Protein AF-A0A957UEL0-F1 (afdb_monomer_lite)

pLDDT: mean 88.7, std 10.11, range [47.03, 98.19]

Foldseek 3Di:
DVLVLVLLVLCQVLLCVQQVDHADPCSVVLSVQLVVLVVQLCVLCVPPHQAWDDDPPDTHRSNVVSVVSNLVSLVVSVVRLCVSPPPDPAQALLRLLQVLLSVLQVQLVVLVVQCVVCVVVVPPDLLSVLVSVLSNPQSNLVNNSLSSLLSSLQSLQPDRDRDAPSVLLSVLSNLLSVLVGDPVSDDPVSVVSNLVSLVSNLVSLVVSLVVSVVVVVSRPPVVVVSSVSSVVSSVVSVCSVDPPSD

Secondary structure (DSSP, 8-state):
-HHHHHHHHHHHHHHHHHHSSPPPTTHHHHHHHHHHHHHHHHHHHHHHTTSPEEETTEEE-HHHHHHHHHHHHHHHHHHHHHHHHTT-SS--HHHHHHHHHHHHHHHHHHHHHHHHHHHHHT---HHHHHHHHHHHHHIIIIIIHHHHHHHHHHTTSSS--S---HHHHHHHHGGGGGGGS-GGGS-HHHHHHHHHHHHHHHHHHHHHHHHHHHTGGGSGGGHHHHHHHHHHHHHHHHHTTSTT--

Sequence (246 aa):
GWVTLGLMALIWHRLPALTGRPLPRGVRWQMAATALMALLSFPAFWANGYGLTQIGPARLPLGAMVAAWNGLTWFVFIGFYARATRGLPVRPVPVQLWDWALFLLLLASGGALGLMALVFTRTENPFLQQFFLHQFLDLFAVGWFSLALLGVLWSMVEEPPRRLPTFSLALLVTPTFLLGMSPGSLSPLLFWVAALANVGAATLLAVHGVQLWRRRADLGPMLAPALAGLAGVVLVAGALLWPGVW

Radius of gyration: 19.17 Å; chains: 1; bounding box: 48×48×48 Å

Structure (mmCIF, N/CA/C/O backbone):
data_AF-A0A957UEL0-F1
#
_entry.id   AF-A0A957UEL0-F1
#
loop_
_atom_site.group_PDB
_atom_site.id
_atom_site.type_symbol
_atom_site.label_atom_id
_atom_site.label_alt_id
_atom_site.label_comp_id
_atom_site.label_asym_id
_atom_site.label_entity_id
_atom_site.label_seq_id
_atom_site.pdbx_PDB_ins_code
_atom_site.Cartn_x
_atom_site.Cartn_y
_atom_site.Cartn_z
_atom_site.occupancy
_atom_site.B_iso_or_equiv
_atom_site.auth_seq_id
_atom_site.auth_comp_id
_atom_site.auth_asym_id
_atom_site.auth_atom_id
_atom_site.pdbx_PDB_model_num
ATOM 1 N N . GLY A 1 1 ? 0.979 8.711 -6.315 1.00 61.75 1 GLY A N 1
ATOM 2 C CA . GLY A 1 1 ? 1.291 9.902 -5.494 1.00 61.75 1 GLY A CA 1
ATOM 3 C C . GLY A 1 1 ? 0.126 10.295 -4.603 1.00 61.75 1 GLY A C 1
ATOM 4 O O . GLY A 1 1 ? 0.187 10.073 -3.402 1.00 61.75 1 GLY A O 1
ATOM 5 N N . TRP A 1 2 ? -0.947 10.829 -5.186 1.00 69.19 2 TRP A N 1
ATOM 6 C CA . TRP A 1 2 ? -2.094 11.390 -4.455 1.00 69.19 2 TRP A CA 1
ATOM 7 C C . TRP A 1 2 ? -2.830 10.413 -3.533 1.00 69.19 2 TRP A C 1
ATOM 9 O O . TRP A 1 2 ? -3.124 10.744 -2.390 1.00 69.19 2 TRP A O 1
ATOM 19 N N . VAL A 1 3 ? -3.064 9.186 -3.999 1.00 78.38 3 VAL A N 1
ATOM 20 C CA . VAL A 1 3 ? -3.744 8.149 -3.209 1.00 78.38 3 VAL A CA 1
ATOM 21 C C . VAL A 1 3 ? -2.955 7.798 -1.938 1.00 78.38 3 VAL A C 1
ATOM 23 O O . VAL A 1 3 ? -3.520 7.715 -0.850 1.00 78.38 3 VAL A O 1
ATOM 26 N N . THR A 1 4 ? -1.630 7.673 -2.052 1.00 87.06 4 THR A N 1
ATOM 27 C CA . THR A 1 4 ? -0.727 7.413 -0.921 1.00 87.06 4 THR A CA 1
ATOM 28 C C . THR A 1 4 ? -0.751 8.549 0.095 1.00 87.06 4 THR A C 1
ATOM 30 O O . THR A 1 4 ? -0.853 8.288 1.290 1.00 87.06 4 THR A O 1
ATOM 33 N N . LEU A 1 5 ? -0.713 9.802 -0.372 1.00 87.44 5 LEU A N 1
ATOM 34 C CA . LEU A 1 5 ? -0.828 10.984 0.485 1.00 87.44 5 LEU A CA 1
ATOM 35 C C . LEU A 1 5 ? -2.149 10.977 1.269 1.00 87.44 5 LEU A C 1
ATOM 37 O O . LEU A 1 5 ? -2.143 11.211 2.476 1.00 87.44 5 LEU A O 1
ATOM 41 N N . GLY A 1 6 ? -3.264 10.672 0.597 1.00 89.19 6 GLY A N 1
ATOM 42 C CA . GLY A 1 6 ? -4.579 10.563 1.230 1.00 89.19 6 GLY A CA 1
ATOM 43 C C . GLY A 1 6 ? -4.609 9.500 2.329 1.00 89.19 6 GLY A C 1
ATOM 44 O O . GLY A 1 6 ? -5.037 9.783 3.446 1.00 89.19 6 GLY A O 1
ATOM 45 N N . LEU A 1 7 ? -4.079 8.304 2.058 1.00 92.44 7 LEU A N 1
ATOM 46 C CA . LEU A 1 7 ? -3.976 7.247 3.069 1.00 92.44 7 LEU A CA 1
ATOM 47 C C . LEU A 1 7 ? -3.084 7.644 4.248 1.00 92.44 7 LEU A C 1
ATOM 49 O O . LEU A 1 7 ? -3.477 7.443 5.393 1.00 92.44 7 LEU A O 1
ATOM 53 N N . MET A 1 8 ? -1.918 8.245 3.999 1.00 94.88 8 MET A N 1
ATOM 54 C CA . MET A 1 8 ? -1.037 8.730 5.068 1.00 94.88 8 MET A CA 1
ATOM 55 C C . MET A 1 8 ? -1.738 9.766 5.950 1.00 94.88 8 MET A C 1
ATOM 57 O O . MET A 1 8 ? -1.633 9.698 7.174 1.00 94.88 8 MET A O 1
ATOM 61 N N . ALA A 1 9 ? -2.492 10.690 5.347 1.00 93.88 9 ALA A N 1
ATOM 62 C CA . ALA A 1 9 ? -3.274 11.682 6.077 1.00 93.88 9 ALA A CA 1
ATOM 63 C C . ALA A 1 9 ? -4.347 11.027 6.959 1.00 93.88 9 ALA A C 1
ATOM 65 O O . ALA A 1 9 ? -4.477 11.381 8.130 1.00 93.88 9 ALA A O 1
ATOM 66 N N . LEU A 1 10 ? -5.081 10.046 6.424 1.00 94.62 10 LEU A N 1
ATOM 67 C CA . LEU A 1 10 ? -6.112 9.313 7.162 1.00 94.62 10 LEU A CA 1
ATOM 68 C C . LEU A 1 10 ? -5.518 8.508 8.323 1.00 94.62 10 LEU A C 1
ATOM 70 O O . LEU A 1 10 ? -6.055 8.553 9.431 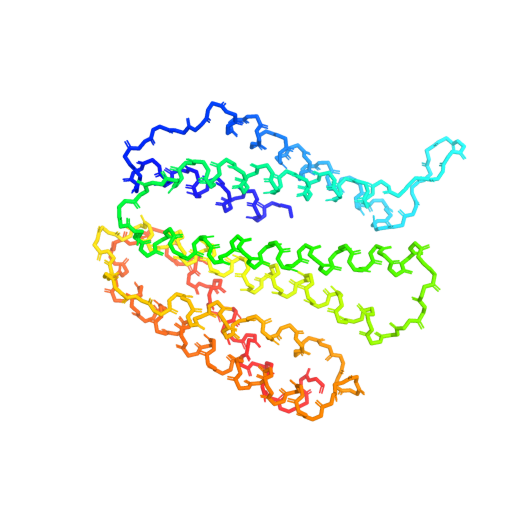1.00 94.62 10 LEU A O 1
ATOM 74 N N . ILE A 1 11 ? -4.387 7.832 8.103 1.00 96.62 11 ILE A N 1
ATOM 75 C CA . ILE A 1 11 ? -3.662 7.122 9.163 1.00 96.62 11 ILE A CA 1
ATOM 76 C C . ILE A 1 11 ? -3.242 8.114 10.249 1.00 96.62 11 ILE A C 1
ATOM 78 O O . ILE A 1 11 ? -3.547 7.895 11.420 1.00 96.62 11 ILE A O 1
ATOM 82 N N . TRP A 1 12 ? -2.615 9.239 9.888 1.00 96.75 12 TRP A N 1
ATOM 83 C CA . TRP A 1 12 ? -2.210 10.249 10.869 1.00 96.75 12 TRP A CA 1
ATOM 84 C C . TRP A 1 12 ? -3.380 10.868 11.624 1.00 96.75 12 TRP A C 1
ATOM 86 O O . TRP A 1 12 ? -3.256 11.143 12.812 1.00 96.75 12 TRP A O 1
ATOM 96 N N . HIS A 1 13 ? -4.523 11.058 10.976 1.00 94.50 13 HIS A N 1
ATOM 97 C CA . HIS A 1 13 ? -5.714 11.568 11.640 1.00 94.50 13 HIS A CA 1
ATOM 98 C C . HIS A 1 13 ? -6.239 10.599 12.713 1.00 94.50 13 HIS A C 1
ATOM 100 O O . HIS A 1 13 ? -6.669 11.028 13.781 1.00 94.50 13 HIS A O 1
ATOM 106 N N . ARG A 1 14 ? -6.172 9.289 12.453 1.00 94.44 14 ARG A N 1
ATOM 107 C CA . ARG A 1 14 ? -6.744 8.245 13.320 1.00 94.44 14 ARG A CA 1
ATOM 108 C C . ARG A 1 14 ? -5.783 7.744 14.396 1.00 94.44 14 ARG A C 1
ATOM 110 O O . ARG A 1 14 ? -6.219 7.283 15.450 1.00 94.44 14 ARG A O 1
ATOM 117 N N . LEU A 1 15 ? -4.476 7.839 14.161 1.00 95.19 15 LEU A N 1
ATOM 118 C CA . LEU A 1 15 ? -3.460 7.266 15.042 1.00 95.19 15 LEU A CA 1
ATOM 119 C C . LEU A 1 15 ? -3.483 7.807 16.488 1.00 95.19 15 LEU A C 1
ATOM 121 O O . LEU A 1 15 ? -3.305 6.997 17.401 1.00 95.19 15 LEU A O 1
ATOM 125 N N . PRO A 1 16 ? -3.722 9.108 16.757 1.00 94.81 16 PRO A N 1
ATOM 126 C CA . PRO A 1 16 ? -3.770 9.617 18.128 1.00 94.81 16 PRO A CA 1
ATOM 127 C C . PRO A 1 16 ? -4.865 8.972 18.976 1.00 94.81 16 PRO A C 1
ATOM 129 O O . PRO A 1 16 ? -4.607 8.607 20.119 1.00 94.81 16 PRO A O 1
ATOM 132 N N . ALA A 1 17 ? -6.051 8.756 18.398 1.00 93.25 17 ALA A N 1
ATOM 133 C CA . ALA A 1 17 ? -7.161 8.100 19.086 1.00 93.25 17 ALA A CA 1
ATOM 134 C C . ALA A 1 17 ? -6.837 6.637 19.435 1.00 93.25 17 ALA A C 1
ATOM 136 O O . ALA A 1 17 ? -7.168 6.168 20.517 1.00 93.25 17 ALA A O 1
ATOM 137 N N . LEU A 1 18 ? -6.130 5.931 18.547 1.00 93.12 18 LEU A N 1
ATOM 138 C CA . LEU A 1 18 ? -5.764 4.523 18.744 1.00 93.12 18 LEU A CA 1
ATOM 139 C C . LEU A 1 18 ? -4.570 4.319 19.685 1.00 93.12 18 LEU A C 1
ATOM 141 O O . LEU A 1 18 ? -4.424 3.251 20.274 1.00 93.12 18 LEU A O 1
ATOM 145 N N . THR A 1 19 ? -3.681 5.307 19.784 1.00 93.56 19 THR A N 1
ATOM 146 C CA . THR A 1 19 ? -2.438 5.202 20.566 1.00 93.56 19 THR A CA 1
ATOM 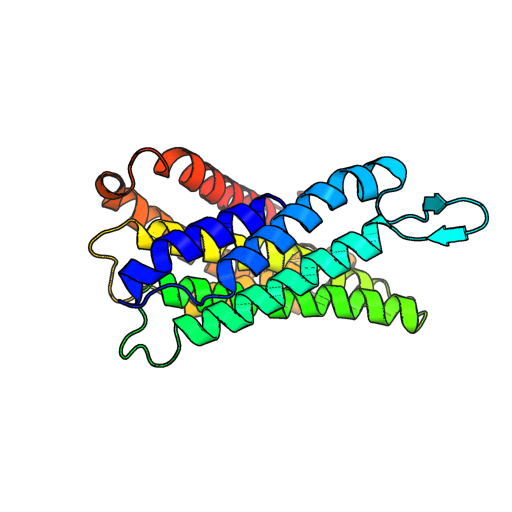147 C C . THR A 1 19 ? -2.479 5.972 21.881 1.00 93.56 19 THR A C 1
ATOM 149 O O . THR A 1 19 ? -1.605 5.765 22.722 1.00 93.56 19 THR A O 1
ATOM 152 N N . GLY A 1 20 ? -3.452 6.873 22.058 1.00 92.44 20 GLY A N 1
ATOM 153 C CA . GLY A 1 20 ? -3.525 7.801 23.188 1.00 92.44 20 GLY A CA 1
ATOM 154 C C . GLY A 1 20 ? -2.387 8.828 23.208 1.00 92.44 20 GLY A C 1
ATOM 155 O O . GLY A 1 20 ? -2.111 9.420 24.249 1.00 92.44 20 GLY A O 1
ATOM 156 N N . ARG A 1 21 ? -1.670 9.008 22.090 1.00 92.00 21 ARG A N 1
ATOM 157 C CA . ARG A 1 21 ? -0.463 9.842 22.005 1.00 92.00 21 ARG A CA 1
ATOM 158 C C . ARG A 1 21 ? -0.615 10.939 20.954 1.00 92.00 21 ARG A C 1
ATOM 160 O O . ARG A 1 21 ? -1.216 10.703 19.907 1.00 92.00 21 ARG A O 1
ATOM 167 N N . PRO A 1 22 ? -0.026 12.126 21.177 1.00 93.44 22 PRO A N 1
ATOM 168 C CA . PRO A 1 22 ? 0.010 13.165 20.159 1.00 93.44 22 PRO A CA 1
ATOM 169 C C . PRO A 1 22 ? 0.890 12.751 18.972 1.00 93.44 22 PRO A C 1
ATOM 171 O O . PRO A 1 22 ? 1.792 11.916 19.091 1.00 93.44 22 PRO A O 1
ATOM 174 N N . LEU A 1 23 ? 0.658 13.389 17.825 1.00 93.06 23 LEU A N 1
ATOM 175 C CA . LEU A 1 23 ? 1.463 13.169 16.627 1.00 93.06 23 LEU A CA 1
ATOM 176 C C . LEU A 1 23 ? 2.925 13.610 16.827 1.00 93.06 23 LEU A C 1
ATOM 178 O O . LEU A 1 23 ? 3.181 14.640 17.461 1.00 93.06 23 LEU A O 1
ATOM 182 N N . PRO A 1 24 ? 3.906 12.890 16.246 1.00 93.31 24 PRO A N 1
ATOM 183 C CA . PRO A 1 24 ? 5.288 13.356 16.207 1.00 93.31 24 PRO A CA 1
ATOM 184 C C . PRO A 1 24 ? 5.407 14.740 15.544 1.00 93.31 24 PRO A C 1
ATOM 186 O O . PRO A 1 24 ? 4.798 14.999 14.508 1.00 93.31 24 PRO A O 1
ATOM 189 N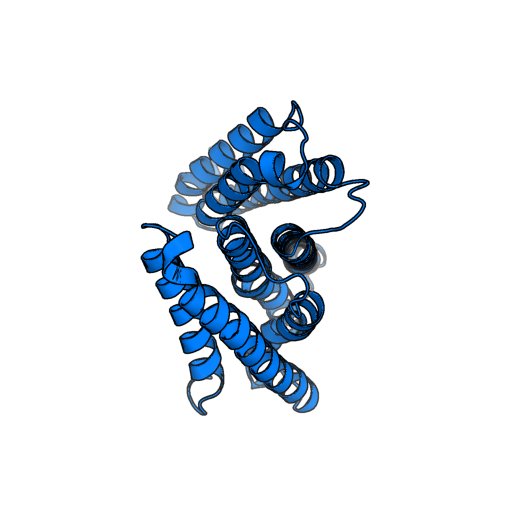 N . ARG A 1 25 ? 6.264 15.620 16.085 1.00 91.06 25 ARG A N 1
ATOM 190 C CA . ARG A 1 25 ? 6.439 17.010 15.597 1.00 91.06 25 ARG A CA 1
ATOM 191 C C . ARG A 1 25 ? 6.788 17.114 14.102 1.00 91.06 25 ARG A C 1
ATOM 193 O O . ARG A 1 25 ? 6.456 18.106 13.462 1.00 91.06 25 ARG A O 1
ATOM 200 N N . GLY A 1 26 ? 7.445 16.098 13.540 1.00 93.69 26 GLY A N 1
ATOM 201 C CA . GLY A 1 26 ? 7.857 16.062 12.133 1.00 93.69 26 GLY A CA 1
ATOM 202 C C . GLY A 1 26 ? 6.750 15.709 11.134 1.00 93.69 26 GLY A C 1
ATOM 203 O O . GLY A 1 26 ? 6.962 15.883 9.936 1.00 93.69 26 GLY A O 1
ATOM 204 N N . VAL A 1 27 ? 5.573 15.255 11.587 1.00 94.06 27 VAL A N 1
ATOM 205 C CA . VAL A 1 27 ? 4.486 14.796 10.698 1.00 94.06 27 VAL A CA 1
ATOM 206 C C . VAL A 1 27 ? 4.053 15.887 9.721 1.00 94.06 27 VAL A C 1
ATOM 208 O O . VAL A 1 27 ? 3.909 15.615 8.533 1.00 94.06 27 VAL A O 1
ATOM 211 N N . ARG A 1 28 ? 3.931 17.142 10.175 1.00 94.00 28 ARG A N 1
ATOM 212 C CA . ARG A 1 28 ? 3.553 18.264 9.299 1.00 94.00 28 ARG A CA 1
ATOM 213 C C . ARG A 1 28 ? 4.527 18.433 8.132 1.00 94.00 28 ARG A C 1
ATOM 215 O O . ARG A 1 28 ? 4.098 18.606 6.997 1.00 94.00 28 ARG A O 1
ATOM 222 N N . TRP A 1 29 ? 5.828 18.364 8.410 1.00 95.62 29 TRP A N 1
ATOM 223 C CA . TRP A 1 29 ? 6.867 18.519 7.392 1.00 95.62 29 TRP A CA 1
ATOM 224 C C . TRP A 1 29 ? 6.934 17.320 6.452 1.00 95.62 29 TRP A C 1
ATOM 226 O O . TRP A 1 29 ? 7.053 17.508 5.246 1.00 95.62 29 TRP A O 1
ATOM 236 N N . GLN A 1 30 ? 6.781 16.102 6.977 1.00 95.50 30 GLN A N 1
ATOM 237 C CA . GLN A 1 30 ? 6.690 14.900 6.149 1.00 95.50 30 GLN A CA 1
ATOM 238 C C . GLN A 1 30 ? 5.487 14.965 5.199 1.00 95.50 30 GLN A C 1
ATOM 240 O O . GLN A 1 30 ? 5.644 14.702 4.007 1.00 95.50 30 GLN A O 1
ATOM 245 N N . MET A 1 31 ? 4.309 15.365 5.684 1.00 93.94 31 MET A N 1
ATOM 246 C CA . MET A 1 31 ? 3.110 15.502 4.853 1.00 93.94 31 MET A CA 1
ATOM 247 C C . MET A 1 31 ? 3.251 16.616 3.813 1.00 93.94 31 MET A C 1
ATOM 249 O O . MET A 1 31 ? 2.895 16.404 2.657 1.00 93.94 31 MET A O 1
ATOM 253 N N . ALA A 1 32 ? 3.829 17.763 4.184 1.00 93.25 32 ALA A N 1
ATOM 254 C CA . ALA A 1 32 ? 4.109 18.850 3.245 1.00 93.25 32 ALA A CA 1
ATOM 255 C C . ALA A 1 32 ? 5.090 18.417 2.144 1.00 93.25 32 ALA A C 1
ATOM 257 O O . ALA A 1 32 ? 4.830 18.657 0.968 1.00 93.25 32 ALA A O 1
ATOM 258 N N . ALA A 1 33 ? 6.174 17.721 2.504 1.00 93.56 33 ALA A N 1
ATOM 259 C CA . ALA A 1 33 ? 7.131 17.185 1.540 1.00 93.56 33 ALA A CA 1
ATOM 260 C C . ALA A 1 33 ? 6.474 16.162 0.602 1.00 93.56 33 ALA A C 1
ATOM 262 O O . ALA A 1 33 ? 6.644 16.243 -0.611 1.00 93.56 33 ALA A O 1
ATOM 263 N N . THR A 1 34 ? 5.669 15.246 1.145 1.00 90.81 34 THR A N 1
ATOM 264 C CA . THR A 1 34 ? 4.937 14.241 0.354 1.00 90.81 34 THR A CA 1
ATOM 265 C C . THR A 1 34 ? 3.958 14.910 -0.614 1.00 90.81 34 THR A C 1
ATOM 267 O O . THR A 1 34 ? 3.902 14.549 -1.787 1.00 90.81 34 THR A O 1
ATOM 270 N N . ALA A 1 35 ? 3.212 15.919 -0.153 1.00 90.19 35 ALA A N 1
ATOM 271 C CA . ALA A 1 35 ? 2.275 16.671 -0.982 1.00 90.19 35 ALA A CA 1
ATOM 272 C C . ALA A 1 35 ? 2.991 17.450 -2.091 1.00 90.19 35 ALA A C 1
ATOM 274 O O . ALA A 1 35 ? 2.565 17.401 -3.243 1.00 90.19 35 ALA A O 1
ATOM 275 N N . LEU A 1 36 ? 4.108 18.107 -1.767 1.00 91.00 36 LEU A N 1
ATOM 276 C CA . LEU A 1 36 ? 4.928 18.819 -2.741 1.00 91.00 36 LEU A CA 1
ATOM 277 C C . LEU A 1 36 ? 5.481 17.862 -3.802 1.00 91.00 36 LEU A C 1
ATOM 279 O O . LEU A 1 36 ? 5.360 18.140 -4.988 1.00 91.00 36 LEU A O 1
ATOM 283 N N . MET A 1 37 ? 6.038 16.716 -3.402 1.00 89.50 37 MET A N 1
ATOM 284 C CA . MET A 1 37 ? 6.564 15.730 -4.352 1.00 89.50 37 MET A CA 1
ATOM 285 C C . MET A 1 37 ? 5.455 15.107 -5.208 1.00 89.50 37 MET A C 1
ATOM 287 O O . MET A 1 37 ? 5.644 14.904 -6.408 1.00 89.50 37 MET A O 1
ATOM 291 N N . ALA A 1 38 ? 4.276 14.844 -4.635 1.00 84.88 38 ALA A N 1
ATOM 292 C CA . ALA A 1 38 ? 3.114 14.380 -5.390 1.00 84.88 38 ALA A CA 1
ATOM 293 C C . ALA A 1 38 ? 2.639 15.425 -6.413 1.00 84.88 38 ALA A C 1
ATOM 295 O O . ALA A 1 38 ? 2.339 15.061 -7.549 1.00 84.88 38 ALA A O 1
ATOM 296 N N . LEU A 1 39 ? 2.635 16.708 -6.040 1.00 85.75 39 LEU A N 1
ATOM 297 C CA . LEU A 1 39 ? 2.296 17.811 -6.935 1.00 85.75 39 LEU A CA 1
ATOM 298 C C . LEU A 1 39 ? 3.321 17.954 -8.062 1.00 85.75 39 LEU A C 1
ATOM 300 O O . LEU A 1 39 ? 2.936 17.990 -9.225 1.00 85.75 39 LEU A O 1
ATOM 304 N N . LEU A 1 40 ? 4.615 17.965 -7.733 1.00 86.25 40 LEU A N 1
ATOM 305 C CA . LEU A 1 40 ? 5.709 18.061 -8.705 1.00 86.25 40 LEU A CA 1
ATOM 306 C C . LEU A 1 40 ? 5.793 16.844 -9.631 1.00 86.25 40 LEU A C 1
ATOM 308 O O . LEU A 1 40 ? 6.314 16.958 -10.739 1.00 86.25 40 LEU A O 1
ATOM 312 N N . SER A 1 41 ? 5.255 15.694 -9.214 1.00 82.69 41 SER A N 1
ATOM 313 C CA . SER A 1 41 ? 5.175 14.518 -10.083 1.00 82.69 41 SER A CA 1
ATOM 314 C C . SER A 1 41 ? 4.333 14.818 -11.326 1.00 82.69 41 SER A C 1
ATOM 316 O O . SER A 1 41 ? 4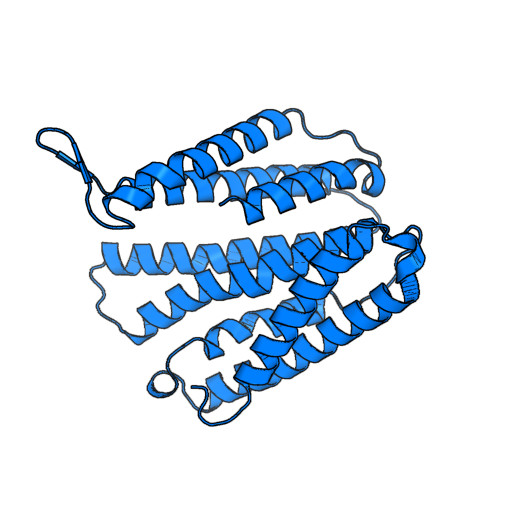.676 14.360 -12.406 1.00 82.69 41 SER A O 1
ATOM 318 N N . PHE A 1 42 ? 3.270 15.623 -11.219 1.00 81.38 42 PHE A N 1
ATOM 319 C CA . PHE A 1 42 ? 2.405 15.916 -12.364 1.00 81.38 42 PHE A CA 1
ATOM 320 C C . PHE A 1 42 ? 3.161 16.568 -13.539 1.00 81.38 42 PHE A C 1
ATOM 322 O O . PHE A 1 42 ? 3.220 15.945 -14.599 1.00 81.38 42 PHE A O 1
ATOM 329 N N . PRO A 1 43 ? 3.817 17.739 -13.390 1.00 83.50 43 PRO A N 1
ATOM 330 C CA . PRO A 1 43 ? 4.585 18.330 -14.484 1.00 83.50 43 PRO A CA 1
ATOM 331 C C . PRO A 1 43 ? 5.803 17.485 -14.887 1.00 83.50 43 PRO A C 1
ATOM 333 O O . PRO A 1 43 ? 6.150 17.453 -16.065 1.00 83.50 43 PRO A O 1
ATOM 336 N N . ALA A 1 44 ? 6.438 16.773 -13.946 1.00 82.31 44 ALA A N 1
ATOM 337 C CA . ALA A 1 44 ? 7.610 15.948 -14.244 1.00 82.31 44 ALA A CA 1
ATOM 338 C C . ALA A 1 44 ? 7.278 14.751 -15.152 1.00 82.31 44 ALA A C 1
ATOM 340 O O . ALA A 1 44 ? 8.057 14.434 -16.049 1.00 82.31 44 ALA A O 1
ATOM 341 N N . PHE A 1 45 ? 6.119 14.117 -14.944 1.00 80.06 45 PHE A N 1
ATOM 342 C CA . PHE A 1 45 ? 5.639 13.011 -15.773 1.00 80.06 45 PHE A CA 1
ATOM 343 C C . PHE A 1 45 ? 4.913 13.477 -17.037 1.00 80.06 45 PHE A C 1
ATOM 345 O O . PHE A 1 45 ? 4.957 12.769 -18.038 1.00 80.06 45 PHE A O 1
ATOM 352 N N . TRP A 1 46 ? 4.273 14.650 -17.024 1.00 82.06 46 TRP A N 1
ATOM 353 C CA . TRP A 1 46 ? 3.485 15.139 -18.160 1.00 82.06 46 TRP A CA 1
ATOM 354 C C . TRP A 1 46 ? 4.303 15.270 -19.448 1.00 82.06 46 TRP A C 1
ATOM 356 O O . TRP A 1 46 ? 3.835 14.893 -20.516 1.00 82.06 46 TRP A O 1
ATOM 366 N N . ALA A 1 47 ? 5.528 15.794 -19.351 1.00 74.25 47 ALA A N 1
ATOM 367 C CA . ALA A 1 47 ? 6.337 16.085 -20.530 1.00 74.25 47 ALA A CA 1
ATOM 368 C C . ALA A 1 47 ? 6.945 14.830 -21.176 1.00 74.25 47 ALA A C 1
ATOM 370 O O . ALA A 1 47 ? 6.910 14.699 -22.393 1.00 74.25 47 ALA A O 1
ATOM 371 N N . ASN A 1 48 ? 7.529 13.930 -20.374 1.00 77.69 48 ASN A N 1
ATOM 372 C CA . ASN A 1 48 ? 8.333 12.808 -20.883 1.00 77.69 48 ASN A CA 1
ATOM 373 C C . ASN A 1 48 ? 8.130 11.493 -20.114 1.00 77.69 48 ASN A C 1
ATOM 375 O O . ASN A 1 48 ? 8.860 10.530 -20.339 1.00 77.69 48 ASN A O 1
ATOM 379 N N . GLY A 1 49 ? 7.175 11.422 -19.184 1.00 82.38 49 GLY A N 1
ATOM 380 C CA . GLY A 1 49 ? 6.992 10.257 -18.324 1.00 82.38 49 GLY A CA 1
ATOM 381 C C . GLY A 1 49 ? 8.264 9.914 -17.536 1.00 82.38 49 GLY A C 1
ATOM 382 O O . GLY A 1 49 ? 8.810 10.749 -16.817 1.00 82.38 49 GLY A O 1
ATOM 383 N N . TYR A 1 50 ? 8.747 8.679 -17.699 1.00 75.00 50 TYR A N 1
ATOM 384 C CA . TYR A 1 50 ? 10.038 8.215 -17.165 1.00 75.00 50 TYR A CA 1
ATOM 385 C C . TYR A 1 50 ? 11.237 8.498 -18.091 1.00 75.00 50 TYR A C 1
ATOM 387 O O . TYR A 1 50 ? 12.369 8.157 -17.753 1.00 75.00 50 TYR A O 1
ATOM 395 N N . GLY A 1 51 ? 11.002 9.099 -19.257 1.00 79.50 51 GLY A N 1
ATOM 396 C CA . GLY A 1 51 ? 12.031 9.481 -20.215 1.00 79.50 51 GLY A CA 1
ATOM 397 C C . GLY A 1 51 ? 12.880 10.671 -19.763 1.00 79.50 51 GLY A C 1
ATOM 398 O O . GLY A 1 51 ? 12.696 11.255 -18.692 1.00 79.50 51 GLY A O 1
ATOM 399 N N . LEU A 1 52 ? 13.841 11.037 -20.610 1.00 84.50 52 LEU A N 1
ATOM 400 C CA . LEU A 1 52 ? 14.722 12.175 -20.370 1.00 84.50 52 LEU A CA 1
ATOM 401 C C . LEU A 1 52 ? 14.033 13.482 -20.772 1.00 84.50 52 LEU A C 1
ATOM 403 O O . LEU A 1 52 ? 13.593 13.634 -21.908 1.00 84.50 52 LEU A O 1
ATOM 407 N N . THR A 1 53 ? 14.020 14.451 -19.864 1.00 84.81 53 THR A N 1
ATOM 408 C CA . THR A 1 53 ? 13.593 15.824 -20.131 1.00 84.81 53 THR A CA 1
ATOM 409 C C . THR A 1 53 ? 14.808 16.689 -20.447 1.00 84.81 53 THR A C 1
ATOM 411 O O . THR A 1 53 ? 15.781 16.716 -19.690 1.00 84.81 53 THR A O 1
ATOM 414 N N . GLN A 1 54 ? 14.753 17.406 -21.571 1.00 87.50 54 GLN A N 1
ATOM 415 C CA . GLN A 1 54 ? 15.778 18.375 -21.953 1.00 87.50 54 GLN A CA 1
ATOM 416 C C . GLN A 1 54 ? 15.633 19.647 -21.101 1.00 87.50 54 GLN A C 1
ATOM 418 O O . GLN A 1 54 ? 14.570 20.265 -21.085 1.00 87.50 54 GLN A O 1
ATOM 423 N N . ILE A 1 55 ? 16.703 20.053 -20.415 1.00 86.00 55 ILE A N 1
ATOM 424 C CA . ILE A 1 55 ? 16.791 21.312 -19.663 1.00 86.00 55 ILE A CA 1
ATOM 425 C C . ILE A 1 55 ? 18.079 22.018 -20.085 1.00 86.00 55 ILE A C 1
ATOM 427 O O . ILE A 1 55 ? 19.176 21.639 -19.669 1.00 86.00 55 ILE A O 1
ATOM 431 N N . GLY A 1 56 ? 17.958 23.028 -20.951 1.00 88.56 56 GLY A N 1
ATOM 432 C CA . GLY A 1 56 ? 19.122 23.671 -21.567 1.00 88.56 56 GLY A CA 1
ATOM 433 C C . GLY A 1 56 ? 19.973 22.639 -22.327 1.00 88.56 56 GLY A C 1
ATOM 434 O O . GLY A 1 56 ? 19.416 21.926 -23.161 1.00 88.56 56 GLY A O 1
ATOM 435 N N . PRO A 1 57 ? 21.286 22.507 -22.051 1.00 91.00 57 PRO A N 1
ATOM 436 C CA . PRO A 1 57 ? 22.134 21.490 -22.680 1.00 91.00 57 PRO A CA 1
ATOM 437 C C . PRO A 1 57 ? 22.002 20.087 -22.054 1.00 91.00 57 PRO A C 1
ATOM 439 O O . PRO A 1 57 ? 22.468 19.114 -22.644 1.00 91.00 57 PRO A O 1
ATOM 442 N N . ALA A 1 58 ? 21.385 19.952 -20.875 1.00 88.31 58 ALA A N 1
ATOM 443 C CA . ALA A 1 58 ? 21.337 18.697 -20.126 1.00 88.31 58 ALA A CA 1
ATOM 444 C C . ALA A 1 58 ? 20.080 17.868 -20.434 1.00 88.31 58 ALA A C 1
ATOM 446 O O . ALA A 1 58 ? 19.009 18.405 -20.721 1.00 88.31 58 ALA A O 1
ATOM 447 N N . ARG A 1 59 ? 20.201 16.541 -20.305 1.00 87.00 59 ARG A N 1
ATOM 448 C CA . ARG A 1 59 ? 19.088 15.582 -20.376 1.00 87.00 59 ARG A CA 1
ATOM 449 C C . ARG A 1 59 ? 18.941 14.883 -19.035 1.00 87.00 59 ARG A C 1
ATOM 451 O O . ARG A 1 59 ? 19.817 14.113 -18.653 1.00 87.00 59 ARG A O 1
ATOM 458 N N . LEU A 1 60 ? 17.853 15.163 -18.323 1.00 84.44 60 LEU A N 1
ATOM 459 C CA . LEU A 1 60 ? 17.631 14.676 -16.961 1.00 84.44 60 LEU A CA 1
ATOM 460 C C . LEU A 1 60 ? 16.324 13.875 -16.866 1.00 84.44 60 LEU A C 1
ATOM 462 O O . LEU A 1 60 ? 15.301 14.333 -17.376 1.00 84.44 60 LEU A O 1
ATOM 466 N N . PRO A 1 61 ? 16.305 12.717 -16.182 1.00 86.06 61 PRO A N 1
ATOM 467 C CA . PRO A 1 61 ? 15.097 11.914 -15.999 1.00 86.06 61 PRO A CA 1
ATOM 468 C C . PRO A 1 61 ? 14.228 12.491 -14.868 1.00 86.06 61 PRO A C 1
ATOM 470 O O . PRO A 1 61 ? 14.086 11.889 -13.803 1.00 86.06 61 PRO A O 1
ATOM 473 N N . LEU A 1 62 ? 13.666 13.688 -15.071 1.00 85.38 62 LEU A N 1
ATOM 474 C CA . LEU A 1 62 ? 12.949 14.430 -14.025 1.00 85.38 62 LEU A CA 1
ATOM 475 C C . LEU A 1 62 ? 11.813 13.623 -13.383 1.00 85.38 62 LEU A C 1
ATOM 477 O O . LEU A 1 62 ? 11.680 13.643 -12.160 1.00 85.38 62 LEU A O 1
ATOM 481 N N . GLY A 1 63 ? 11.029 12.886 -14.178 1.00 83.19 63 GLY A N 1
ATOM 482 C CA . GLY A 1 63 ? 9.962 12.023 -13.663 1.00 83.19 63 GLY A CA 1
ATOM 483 C C . GLY A 1 63 ? 10.493 10.961 -12.699 1.00 83.19 63 GLY A C 1
ATOM 484 O O . GLY A 1 63 ? 9.977 10.815 -11.590 1.00 83.19 63 GLY A O 1
ATOM 485 N N . ALA A 1 64 ? 11.589 10.288 -13.063 1.00 84.00 64 ALA A N 1
ATOM 486 C CA . ALA A 1 64 ? 12.236 9.300 -12.201 1.00 84.00 64 ALA A CA 1
ATOM 487 C C . ALA A 1 64 ? 12.823 9.935 -10.929 1.00 84.00 64 ALA A C 1
ATOM 489 O O . ALA A 1 64 ? 12.663 9.384 -9.841 1.00 84.00 64 ALA A O 1
ATOM 490 N N . MET A 1 65 ? 13.449 11.112 -11.039 1.00 87.19 65 MET A N 1
ATOM 491 C CA . MET A 1 65 ? 14.000 11.836 -9.888 1.00 87.19 65 MET A CA 1
ATOM 492 C C . MET A 1 65 ? 12.904 12.218 -8.889 1.00 87.19 65 MET A C 1
ATOM 494 O O . MET A 1 65 ? 13.030 11.942 -7.698 1.00 87.19 65 MET A O 1
ATOM 498 N N . VAL A 1 66 ? 11.811 12.824 -9.361 1.00 87.19 66 VAL A N 1
ATOM 499 C CA . VAL A 1 66 ? 10.691 13.221 -8.495 1.00 87.19 66 VAL A CA 1
ATOM 500 C C . VAL A 1 66 ? 9.993 11.995 -7.908 1.00 87.19 66 VAL A C 1
ATOM 502 O O . VAL A 1 66 ? 9.653 12.003 -6.726 1.00 87.19 66 VAL A O 1
ATOM 505 N N . ALA A 1 67 ? 9.829 10.915 -8.677 1.00 84.38 67 ALA A N 1
ATOM 506 C CA . ALA A 1 67 ? 9.287 9.658 -8.165 1.00 84.38 67 ALA A CA 1
ATOM 507 C C . ALA A 1 67 ? 10.164 9.054 -7.057 1.00 84.38 67 ALA A C 1
ATOM 509 O O . ALA A 1 67 ? 9.629 8.620 -6.037 1.00 84.38 67 ALA A O 1
ATOM 510 N N . ALA A 1 68 ? 11.491 9.079 -7.214 1.00 87.50 68 ALA A N 1
ATOM 511 C CA . ALA A 1 68 ? 12.427 8.613 -6.195 1.00 87.50 68 ALA A CA 1
ATOM 512 C C . ALA A 1 68 ? 12.338 9.460 -4.917 1.00 87.50 68 ALA A C 1
ATOM 514 O O . ALA A 1 68 ? 12.191 8.914 -3.823 1.00 87.50 68 ALA A O 1
ATOM 515 N N . TRP A 1 69 ? 12.335 10.792 -5.042 1.00 90.19 69 TRP A N 1
ATOM 516 C CA . TRP A 1 69 ? 12.153 11.693 -3.899 1.00 90.19 69 TRP A CA 1
ATOM 517 C C . TRP A 1 69 ? 10.807 11.498 -3.207 1.00 90.19 69 TRP A C 1
ATOM 519 O O . TRP A 1 69 ? 10.743 11.471 -1.979 1.00 90.19 69 TRP A O 1
ATOM 529 N N . ASN A 1 70 ? 9.737 11.302 -3.976 1.00 89.38 70 ASN A N 1
ATOM 530 C CA . ASN A 1 70 ? 8.432 10.967 -3.427 1.00 89.38 70 ASN A CA 1
ATOM 531 C C . ASN A 1 70 ? 8.485 9.641 -2.651 1.00 89.38 70 ASN A C 1
ATOM 533 O O . ASN A 1 70 ? 8.012 9.581 -1.520 1.00 89.38 70 ASN A O 1
ATOM 537 N N . GLY A 1 71 ? 9.125 8.608 -3.204 1.00 90.19 71 GLY A N 1
ATOM 538 C CA . GLY A 1 71 ? 9.342 7.330 -2.525 1.00 90.19 71 GLY A CA 1
ATOM 539 C C . GLY A 1 71 ? 10.097 7.478 -1.200 1.00 90.19 71 GLY A C 1
ATOM 540 O O . GLY A 1 71 ? 9.703 6.886 -0.198 1.00 90.19 71 GLY A O 1
ATOM 541 N N . LEU A 1 72 ? 11.117 8.343 -1.138 1.00 93.44 72 LEU A N 1
ATOM 542 C CA . LEU A 1 72 ? 11.854 8.627 0.102 1.00 93.44 72 LEU A CA 1
ATOM 543 C C . LEU A 1 72 ? 10.951 9.160 1.222 1.00 93.44 72 LEU A C 1
ATOM 545 O O . LEU A 1 72 ? 11.126 8.789 2.386 1.00 93.44 72 LEU A O 1
ATOM 549 N N . THR A 1 73 ? 9.936 9.963 0.891 1.00 94.38 73 THR A N 1
ATOM 550 C CA . THR A 1 73 ? 8.973 10.449 1.894 1.00 94.38 73 THR A CA 1
ATOM 551 C C . THR A 1 73 ? 8.173 9.318 2.548 1.00 94.38 73 THR A C 1
ATOM 553 O O . THR A 1 73 ? 7.766 9.448 3.705 1.00 94.38 73 THR A O 1
ATOM 556 N N . TRP A 1 74 ? 8.005 8.179 1.866 1.00 94.44 74 TRP A N 1
ATOM 557 C CA . TRP A 1 74 ? 7.311 7.011 2.408 1.00 94.44 74 TRP A CA 1
ATOM 558 C C . TRP A 1 74 ? 8.123 6.335 3.512 1.00 94.44 74 TRP A C 1
ATOM 560 O O . TRP A 1 74 ? 7.564 5.941 4.533 1.00 94.44 74 TRP A O 1
ATOM 570 N N . PHE A 1 75 ? 9.447 6.276 3.376 1.00 96.25 75 PHE A N 1
ATOM 571 C CA . PHE A 1 75 ? 10.321 5.755 4.431 1.00 96.25 75 PHE A CA 1
ATOM 572 C C . PHE A 1 75 ? 10.342 6.669 5.659 1.00 96.25 75 PHE A C 1
ATOM 574 O O . PHE A 1 75 ? 10.333 6.184 6.791 1.00 96.25 75 PHE A O 1
ATOM 581 N N . VAL A 1 76 ? 10.290 7.990 5.456 1.00 96.94 76 VAL A N 1
ATOM 582 C CA . VAL A 1 76 ? 10.134 8.952 6.562 1.00 96.94 76 VAL A CA 1
ATOM 583 C C . VAL A 1 76 ? 8.801 8.730 7.283 1.00 96.94 76 VAL A C 1
ATOM 585 O O . VAL A 1 76 ? 8.770 8.685 8.516 1.00 96.94 76 VAL A O 1
ATOM 588 N N . PHE A 1 77 ? 7.711 8.534 6.532 1.00 97.38 77 PHE A N 1
ATOM 589 C CA . PHE A 1 77 ? 6.407 8.174 7.092 1.00 97.38 77 PHE A CA 1
ATOM 590 C C . PHE A 1 77 ? 6.484 6.889 7.928 1.00 97.38 77 PHE A C 1
ATOM 592 O O . PHE A 1 77 ? 6.065 6.902 9.085 1.00 97.38 77 PHE A O 1
ATOM 599 N N . ILE A 1 78 ? 7.085 5.817 7.396 1.00 97.81 78 ILE A N 1
ATOM 600 C CA . ILE A 1 78 ? 7.281 4.541 8.107 1.00 97.81 78 ILE A CA 1
ATOM 601 C C . ILE A 1 78 ? 8.055 4.757 9.414 1.00 97.81 78 ILE A C 1
ATOM 603 O O . ILE A 1 78 ? 7.644 4.261 10.464 1.00 97.81 78 ILE A O 1
ATOM 607 N N . GLY A 1 79 ? 9.142 5.532 9.383 1.00 97.50 79 GLY A N 1
ATOM 608 C CA . GLY A 1 79 ? 9.950 5.828 10.567 1.00 97.50 79 GLY A CA 1
ATOM 609 C C . GLY A 1 79 ? 9.160 6.548 11.664 1.00 97.50 79 GLY A C 1
ATOM 610 O O . GLY A 1 79 ? 9.220 6.165 12.839 1.00 97.50 79 GLY A O 1
ATOM 611 N N . PHE A 1 80 ? 8.371 7.563 11.300 1.00 97.75 80 PHE A N 1
ATOM 612 C CA . PHE A 1 80 ? 7.495 8.246 12.254 1.00 97.75 80 PHE A CA 1
ATOM 613 C C . PHE A 1 80 ? 6.360 7.356 12.748 1.00 97.75 80 PHE A C 1
ATOM 615 O O . PHE A 1 80 ? 6.069 7.378 13.946 1.00 97.75 80 PHE A O 1
ATOM 622 N N . TYR A 1 81 ? 5.746 6.562 11.873 1.00 97.88 81 TYR A N 1
ATOM 623 C CA . TYR A 1 81 ? 4.687 5.629 12.244 1.00 97.88 81 TYR A CA 1
ATOM 624 C C . TYR A 1 81 ? 5.197 4.603 13.263 1.00 97.88 81 TYR A C 1
ATOM 626 O O . TYR A 1 81 ? 4.590 4.412 14.320 1.00 97.88 81 TYR A O 1
ATOM 634 N N . ALA A 1 82 ? 6.362 4.003 13.004 1.00 96.81 82 ALA A N 1
ATOM 635 C CA . ALA A 1 82 ? 6.990 3.043 13.905 1.00 96.81 82 ALA A CA 1
ATOM 636 C C . ALA A 1 82 ? 7.298 3.672 15.270 1.00 96.81 82 ALA A C 1
ATOM 638 O O . ALA A 1 82 ? 7.117 3.036 16.305 1.00 96.81 82 ALA A O 1
ATOM 639 N N . ARG A 1 83 ? 7.726 4.942 15.300 1.00 95.50 83 ARG A N 1
ATOM 640 C CA . ARG A 1 83 ? 7.939 5.679 16.554 1.00 95.50 83 ARG A CA 1
ATOM 641 C C . ARG A 1 83 ? 6.628 5.930 17.302 1.00 95.50 83 ARG A C 1
ATOM 643 O O . ARG A 1 83 ? 6.603 5.768 18.519 1.00 95.50 83 ARG A O 1
ATOM 650 N N . ALA A 1 84 ? 5.568 6.316 16.598 1.00 95.56 84 ALA A N 1
ATOM 651 C CA . ALA A 1 84 ? 4.269 6.616 17.194 1.00 95.56 84 ALA A CA 1
ATOM 652 C C . ALA A 1 84 ? 3.588 5.364 17.780 1.00 95.56 84 ALA A C 1
ATOM 654 O O . ALA A 1 84 ? 2.975 5.440 18.843 1.00 95.56 84 ALA A O 1
ATOM 655 N N . THR A 1 85 ? 3.763 4.203 17.143 1.00 96.06 85 THR A N 1
ATOM 656 C CA . THR A 1 85 ? 3.167 2.921 17.569 1.00 96.06 85 THR A CA 1
ATOM 657 C C . THR A 1 85 ? 4.072 2.067 18.461 1.00 96.06 85 THR A C 1
ATOM 659 O O . THR A 1 85 ? 3.671 0.990 18.909 1.00 96.06 85 THR A O 1
ATOM 662 N N . ARG A 1 86 ? 5.303 2.508 18.751 1.00 93.88 86 ARG A N 1
ATOM 663 C CA . ARG A 1 86 ? 6.240 1.753 19.594 1.00 93.88 86 ARG A CA 1
ATOM 664 C C . ARG A 1 86 ? 5.720 1.635 21.029 1.00 93.88 86 ARG A C 1
ATOM 666 O O . ARG A 1 86 ? 5.341 2.629 21.645 1.00 93.88 86 ARG A O 1
ATOM 673 N N . GLY A 1 87 ? 5.775 0.427 21.588 1.00 90.88 87 GLY A N 1
ATOM 674 C CA . GLY A 1 87 ? 5.412 0.176 22.986 1.00 90.88 87 GLY A CA 1
ATOM 675 C C . GLY A 1 87 ? 3.908 0.207 23.263 1.00 90.88 87 GLY A C 1
ATOM 676 O O . GLY A 1 87 ? 3.514 0.480 24.392 1.00 90.88 87 GLY A O 1
ATOM 677 N N . LEU A 1 88 ? 3.067 -0.028 22.250 1.00 92.62 88 LEU A N 1
ATOM 678 C CA . LEU A 1 88 ? 1.659 -0.344 22.482 1.00 92.62 88 LEU A CA 1
ATOM 679 C C . LEU A 1 88 ? 1.556 -1.723 23.160 1.00 92.62 88 LEU A C 1
ATOM 681 O O . LEU A 1 88 ? 2.125 -2.677 22.626 1.00 92.62 88 LEU A O 1
ATOM 685 N N . PRO A 1 89 ? 0.841 -1.852 24.294 1.00 88.12 89 PRO A N 1
ATOM 686 C CA . PRO A 1 89 ? 0.707 -3.128 25.001 1.00 88.12 89 PRO A CA 1
ATOM 687 C C . PRO A 1 89 ? -0.124 -4.140 24.203 1.00 88.12 89 PRO A C 1
ATOM 689 O O . PRO A 1 89 ? 0.177 -5.328 24.187 1.00 88.12 89 PRO A O 1
ATOM 692 N N . VAL A 1 90 ? -1.150 -3.655 23.500 1.00 90.06 90 VAL A N 1
ATOM 693 C CA . VAL A 1 90 ? -1.985 -4.429 22.580 1.00 90.06 90 VAL A CA 1
ATOM 694 C C . VAL A 1 90 ? -2.106 -3.634 21.288 1.00 90.06 90 VAL A C 1
ATOM 696 O O . VAL A 1 90 ? -2.427 -2.447 21.316 1.00 90.06 90 VAL A O 1
ATOM 699 N N . ARG A 1 91 ? -1.847 -4.280 20.148 1.00 92.69 91 ARG A N 1
ATOM 700 C CA . ARG A 1 91 ? -2.028 -3.663 18.830 1.00 92.69 91 ARG A CA 1
ATOM 701 C C . ARG A 1 91 ? -3.465 -3.892 18.357 1.00 92.69 91 ARG A C 1
ATOM 703 O O . ARG A 1 91 ? -3.814 -5.046 18.100 1.00 92.69 91 ARG A O 1
ATOM 710 N N . PRO A 1 92 ? -4.306 -2.851 18.236 1.00 94.19 92 PRO A N 1
ATOM 711 C CA . PRO A 1 92 ? -5.656 -3.014 17.706 1.00 94.19 92 PRO A CA 1
ATOM 712 C C . PRO A 1 92 ? -5.605 -3.384 16.214 1.00 94.19 92 PRO A C 1
ATOM 714 O O . PRO A 1 92 ? -4.603 -3.132 15.541 1.00 94.19 92 PRO A O 1
ATOM 717 N N . VAL A 1 93 ? -6.684 -3.970 15.682 1.00 95.50 93 VAL A N 1
ATOM 718 C CA . VAL A 1 93 ? -6.754 -4.435 14.280 1.00 95.50 93 VAL A CA 1
ATOM 719 C C . VAL A 1 93 ? -6.309 -3.381 13.253 1.00 95.50 93 VAL A C 1
ATOM 721 O O . VAL A 1 93 ? -5.515 -3.745 12.386 1.00 95.50 93 VAL A O 1
ATOM 724 N N . PRO A 1 94 ? -6.723 -2.097 13.340 1.00 96.12 94 PRO A N 1
ATOM 725 C CA . PRO A 1 94 ? -6.246 -1.056 12.427 1.00 96.12 94 PRO A CA 1
ATOM 726 C C . PRO A 1 94 ? -4.724 -0.952 12.369 1.00 96.12 94 PRO A C 1
ATOM 728 O O . PRO A 1 94 ? -4.142 -0.934 11.290 1.00 96.12 94 PRO A O 1
ATOM 731 N N . VAL A 1 95 ? -4.078 -0.957 13.538 1.00 96.56 95 VAL A N 1
ATOM 732 C CA . VAL A 1 95 ? -2.621 -0.853 13.665 1.00 96.56 95 VAL A CA 1
ATOM 733 C C . VAL A 1 95 ? -1.949 -2.101 13.102 1.00 96.56 95 VAL A C 1
ATOM 735 O O . VAL A 1 95 ? -0.983 -1.970 12.366 1.00 96.56 95 VAL A O 1
ATOM 738 N N . GLN A 1 96 ? -2.481 -3.300 13.361 1.00 96.94 96 GLN A N 1
ATOM 739 C CA . GLN A 1 96 ? -1.934 -4.530 12.770 1.00 96.94 96 GLN A CA 1
ATOM 740 C C . GLN A 1 96 ? -2.011 -4.517 11.236 1.00 96.94 96 GLN A C 1
ATOM 742 O O . GLN A 1 96 ? -1.062 -4.914 10.566 1.00 96.94 96 GLN A O 1
ATOM 747 N N . LEU A 1 97 ? -3.133 -4.060 10.670 1.00 97.69 97 LEU A N 1
ATOM 748 C CA . LEU A 1 97 ? -3.297 -3.930 9.221 1.00 97.69 97 LEU A CA 1
ATOM 749 C C . LEU A 1 97 ? -2.322 -2.906 8.638 1.00 97.69 97 LEU A C 1
ATOM 751 O O . LEU A 1 97 ? -1.715 -3.173 7.607 1.00 97.69 97 LEU A O 1
ATOM 755 N N . TRP A 1 98 ? -2.121 -1.770 9.308 1.00 98.19 98 TRP A N 1
ATOM 756 C CA . TRP A 1 98 ? -1.138 -0.767 8.897 1.00 98.19 98 TRP A CA 1
ATOM 757 C C . TRP A 1 98 ? 0.304 -1.257 9.025 1.00 98.19 98 TRP A C 1
ATOM 759 O O . TRP A 1 98 ? 1.107 -0.969 8.143 1.00 98.19 98 TRP A O 1
ATOM 769 N N . ASP A 1 99 ? 0.636 -2.030 10.060 1.00 97.88 99 ASP A N 1
ATOM 770 C CA . ASP A 1 99 ? 1.963 -2.635 10.214 1.00 97.88 99 ASP A CA 1
ATOM 771 C C . ASP A 1 99 ? 2.287 -3.528 9.009 1.00 97.88 99 ASP A C 1
ATOM 773 O O . ASP A 1 99 ? 3.340 -3.385 8.385 1.00 97.88 99 ASP A O 1
ATOM 777 N N . TRP A 1 100 ? 1.349 -4.404 8.637 1.00 98.19 100 TRP A N 1
ATOM 778 C CA . TRP A 1 100 ? 1.507 -5.279 7.479 1.00 98.19 100 TRP A CA 1
ATOM 779 C C . TRP A 1 100 ? 1.445 -4.530 6.152 1.00 98.19 100 TRP A C 1
ATOM 781 O O . TRP A 1 100 ? 2.209 -4.851 5.246 1.00 98.19 100 TRP A O 1
ATOM 791 N N . ALA A 1 101 ? 0.612 -3.496 6.037 1.00 98.19 101 ALA A N 1
ATOM 792 C CA . ALA A 1 101 ? 0.610 -2.625 4.871 1.00 98.19 101 ALA A CA 1
ATOM 793 C C . ALA A 1 101 ? 2.001 -2.008 4.666 1.00 98.19 101 ALA A C 1
ATOM 795 O O . ALA A 1 101 ? 2.546 -2.063 3.565 1.00 98.19 101 ALA A O 1
ATOM 796 N N . LEU A 1 102 ? 2.597 -1.438 5.719 1.00 98.19 102 LEU A N 1
ATOM 797 C CA . LEU A 1 102 ? 3.916 -0.805 5.652 1.00 98.19 102 LEU A CA 1
ATOM 798 C C . LEU A 1 102 ? 5.022 -1.820 5.374 1.00 98.19 102 LEU A C 1
ATOM 800 O O . LEU A 1 102 ? 5.953 -1.511 4.634 1.00 98.19 102 LEU A O 1
ATOM 804 N N . PHE A 1 103 ? 4.912 -3.035 5.911 1.00 98.12 103 PHE A N 1
ATOM 805 C CA . PHE A 1 103 ? 5.804 -4.130 5.542 1.00 98.12 103 PHE A CA 1
ATOM 806 C C . PHE A 1 103 ? 5.719 -4.448 4.041 1.00 98.12 103 PHE A C 1
ATOM 808 O O . PHE A 1 103 ? 6.748 -4.518 3.373 1.00 98.12 103 PHE A O 1
ATOM 815 N N . LEU A 1 104 ? 4.510 -4.562 3.483 1.00 98.00 104 LEU A N 1
ATOM 816 C CA . LEU A 1 104 ? 4.316 -4.785 2.048 1.00 98.00 104 LEU A CA 1
ATOM 817 C C . LEU A 1 104 ? 4.792 -3.595 1.207 1.00 98.00 104 LEU A C 1
ATOM 819 O O . LEU A 1 104 ? 5.329 -3.807 0.128 1.00 98.00 104 LEU A O 1
ATOM 823 N N . LEU A 1 105 ? 4.684 -2.361 1.707 1.00 97.19 105 LEU A N 1
ATOM 824 C CA . LEU A 1 105 ? 5.255 -1.176 1.061 1.00 97.19 105 LEU A CA 1
ATOM 825 C C . LEU A 1 105 ? 6.791 -1.236 1.003 1.00 97.19 105 LEU A C 1
ATOM 827 O O . LEU A 1 105 ? 7.390 -0.889 -0.018 1.00 97.19 105 LEU A O 1
ATOM 831 N N . LEU A 1 106 ? 7.439 -1.691 2.079 1.00 97.56 106 LEU A N 1
ATOM 832 C CA . LEU A 1 106 ? 8.887 -1.922 2.104 1.00 97.56 106 LEU A CA 1
ATOM 833 C C . LEU A 1 106 ? 9.283 -3.032 1.125 1.00 97.56 106 LEU A C 1
ATOM 835 O O . LEU A 1 106 ? 10.235 -2.865 0.364 1.00 97.56 106 LEU A O 1
ATOM 839 N N . LEU A 1 107 ? 8.524 -4.130 1.094 1.00 97.62 107 LEU A N 1
ATOM 840 C CA . LEU A 1 107 ? 8.759 -5.230 0.162 1.00 97.62 107 LEU A CA 1
ATOM 841 C C . LEU A 1 107 ? 8.549 -4.800 -1.299 1.00 97.62 107 LEU A C 1
ATOM 843 O O . LEU A 1 107 ? 9.361 -5.150 -2.154 1.00 97.62 107 LEU A O 1
ATOM 847 N N . ALA A 1 108 ? 7.527 -3.984 -1.572 1.00 96.62 108 ALA A N 1
ATOM 848 C CA . ALA A 1 108 ? 7.281 -3.364 -2.872 1.00 96.62 108 ALA A CA 1
ATOM 849 C C . ALA A 1 108 ? 8.461 -2.481 -3.291 1.00 96.62 108 ALA A C 1
ATOM 851 O O . ALA A 1 108 ? 8.946 -2.559 -4.418 1.00 96.62 108 ALA A O 1
ATOM 852 N N . SER A 1 109 ? 8.984 -1.682 -2.358 1.00 95.69 109 SER A N 1
ATOM 853 C CA . SER A 1 109 ? 10.153 -0.829 -2.597 1.00 95.69 109 SER A CA 1
ATOM 854 C C . SER A 1 109 ? 11.397 -1.640 -2.979 1.00 95.69 109 SER A C 1
ATOM 856 O O . SER A 1 109 ? 12.220 -1.161 -3.756 1.00 95.69 109 SER A O 1
ATOM 858 N N . GLY A 1 110 ? 11.503 -2.887 -2.507 1.00 96.56 110 GLY A N 1
ATOM 859 C CA . GLY A 1 110 ? 12.502 -3.850 -2.975 1.00 96.56 110 GLY A CA 1
ATOM 860 C C . GLY A 1 110 ? 12.419 -4.126 -4.480 1.00 96.56 110 GLY A C 1
ATOM 861 O O . GLY A 1 110 ? 13.455 -4.181 -5.135 1.00 96.56 110 GLY A O 1
ATOM 862 N N . GLY A 1 111 ? 11.212 -4.199 -5.051 1.00 95.88 111 GLY A N 1
ATOM 863 C CA . GLY A 1 111 ? 11.007 -4.306 -6.499 1.00 95.88 111 GLY A CA 1
ATOM 864 C C . GLY A 1 111 ? 11.519 -3.076 -7.254 1.00 95.88 111 GLY A C 1
ATOM 865 O O . GLY A 1 111 ? 12.261 -3.201 -8.225 1.00 95.88 111 GLY A O 1
ATOM 866 N N . ALA A 1 112 ? 11.236 -1.868 -6.759 1.00 92.06 112 ALA A N 1
ATOM 867 C CA . ALA A 1 112 ? 11.751 -0.639 -7.370 1.00 92.06 112 ALA A CA 1
ATOM 868 C C . ALA A 1 112 ? 13.291 -0.576 -7.345 1.00 92.06 112 ALA A C 1
ATOM 870 O O . ALA A 1 112 ? 13.919 -0.233 -8.348 1.00 92.06 112 ALA A O 1
ATOM 871 N N . LEU A 1 113 ? 13.908 -0.957 -6.221 1.00 93.50 113 LEU A N 1
ATOM 872 C CA . LEU A 1 113 ? 15.365 -1.054 -6.104 1.00 93.50 113 LEU A CA 1
ATOM 873 C C . LEU A 1 113 ? 15.945 -2.149 -7.009 1.00 93.50 113 LEU A C 1
ATOM 875 O O . LEU A 1 113 ? 16.995 -1.937 -7.611 1.00 93.50 113 LEU A O 1
ATOM 879 N N . GLY A 1 114 ? 15.258 -3.285 -7.145 1.00 94.88 114 GLY A N 1
ATOM 880 C CA . GLY A 1 114 ? 15.632 -4.361 -8.061 1.00 94.88 114 GLY A CA 1
ATOM 881 C C . GLY A 1 114 ? 15.647 -3.900 -9.518 1.00 94.88 114 GLY A C 1
ATOM 882 O O . GLY A 1 114 ? 16.643 -4.100 -10.210 1.00 94.88 114 GLY A O 1
ATOM 883 N N . LEU A 1 115 ? 14.607 -3.187 -9.966 1.00 91.25 115 LEU A N 1
ATOM 884 C CA . LEU A 1 115 ? 14.573 -2.574 -11.300 1.00 91.25 115 LEU A CA 1
ATOM 885 C C . LEU A 1 115 ? 15.733 -1.596 -11.512 1.00 91.25 115 LEU A C 1
ATOM 887 O O . LEU A 1 115 ? 16.407 -1.653 -12.540 1.00 91.25 115 LEU A O 1
ATOM 891 N N . MET A 1 116 ? 16.005 -0.727 -10.534 1.00 89.19 116 MET A N 1
ATOM 892 C CA . MET A 1 116 ? 17.159 0.172 -10.600 1.00 89.19 116 MET A CA 1
ATOM 893 C C . MET A 1 116 ? 18.472 -0.607 -10.715 1.00 89.19 116 MET A C 1
ATOM 895 O O . MET A 1 116 ? 19.314 -0.264 -11.543 1.00 89.19 116 MET A O 1
ATOM 899 N N . ALA A 1 117 ? 18.648 -1.662 -9.919 1.00 91.44 117 ALA A N 1
ATOM 900 C CA . ALA A 1 117 ? 19.846 -2.490 -9.944 1.00 91.44 117 ALA A CA 1
ATOM 901 C C . ALA A 1 117 ? 20.054 -3.158 -11.311 1.00 91.44 117 ALA A C 1
ATOM 903 O O . ALA A 1 117 ? 21.182 -3.174 -11.801 1.00 91.44 117 ALA A O 1
ATOM 904 N N . LEU A 1 118 ? 18.991 -3.640 -11.967 1.00 92.00 118 LEU A N 1
ATOM 905 C CA . LEU A 1 118 ? 19.081 -4.184 -13.328 1.00 92.00 118 LEU A CA 1
ATOM 906 C C . LEU A 1 118 ? 19.589 -3.137 -14.327 1.00 92.00 118 LEU A C 1
ATOM 908 O O . LEU A 1 118 ? 20.479 -3.435 -15.120 1.00 92.00 118 LEU A O 1
ATOM 912 N N . VAL A 1 119 ? 19.091 -1.898 -14.243 1.00 87.75 119 VAL A N 1
ATOM 913 C CA . VAL A 1 119 ? 19.550 -0.788 -15.095 1.00 87.75 119 VAL A CA 1
ATOM 914 C C . VAL A 1 119 ? 21.019 -0.454 -14.824 1.00 87.75 119 VAL A C 1
ATOM 916 O O . VAL A 1 119 ? 21.810 -0.352 -15.761 1.00 87.75 119 VAL A O 1
ATOM 919 N N . PHE A 1 120 ? 21.415 -0.328 -13.554 1.00 86.19 120 PHE A N 1
ATOM 920 C CA . PHE A 1 120 ? 22.797 -0.008 -13.178 1.00 86.19 120 PHE A CA 1
ATOM 921 C C . PHE A 1 120 ? 23.794 -1.094 -13.586 1.00 86.19 120 PHE A C 1
ATOM 923 O O . PHE A 1 120 ? 24.900 -0.783 -14.021 1.00 86.19 120 PHE A O 1
ATOM 930 N N . THR A 1 121 ? 23.400 -2.359 -13.460 1.00 93.81 121 THR A N 1
ATOM 931 C CA . THR A 1 121 ? 24.239 -3.512 -13.818 1.00 93.81 121 THR A CA 1
ATOM 932 C C . THR A 1 121 ? 24.170 -3.870 -15.301 1.00 93.81 121 THR A C 1
ATOM 934 O O . THR A 1 121 ? 24.929 -4.729 -15.737 1.00 93.81 121 THR A O 1
ATOM 937 N N . ARG A 1 122 ? 23.298 -3.212 -16.083 1.00 91.88 122 ARG A N 1
ATOM 938 C CA . ARG A 1 122 ? 23.003 -3.545 -17.489 1.00 91.88 122 ARG A CA 1
ATOM 939 C C . ARG A 1 122 ? 22.578 -5.008 -17.668 1.00 91.88 122 ARG A C 1
ATOM 941 O O . ARG A 1 122 ? 22.930 -5.653 -18.650 1.00 91.88 122 ARG A O 1
ATOM 948 N N . THR A 1 123 ? 21.840 -5.538 -16.695 1.00 92.94 123 THR A N 1
ATOM 949 C CA . THR A 1 123 ? 21.351 -6.918 -16.733 1.00 92.94 123 THR A CA 1
ATOM 950 C C . THR A 1 123 ? 20.076 -6.996 -17.568 1.00 92.94 123 THR A C 1
ATOM 952 O O . THR A 1 123 ? 19.020 -6.497 -17.172 1.00 92.94 123 THR A O 1
ATOM 955 N N . GLU A 1 124 ? 20.153 -7.680 -18.705 1.00 91.75 124 GLU A N 1
ATOM 956 C CA . GLU A 1 124 ? 19.021 -7.924 -19.602 1.00 91.75 124 GLU A CA 1
ATOM 957 C C . GLU A 1 124 ? 18.404 -9.298 -19.318 1.00 91.75 124 GLU A C 1
ATOM 959 O O . GLU A 1 124 ? 18.705 -10.297 -19.965 1.00 91.75 124 GLU A O 1
ATOM 964 N N . ASN A 1 125 ? 17.550 -9.364 -18.295 1.00 93.69 125 ASN A N 1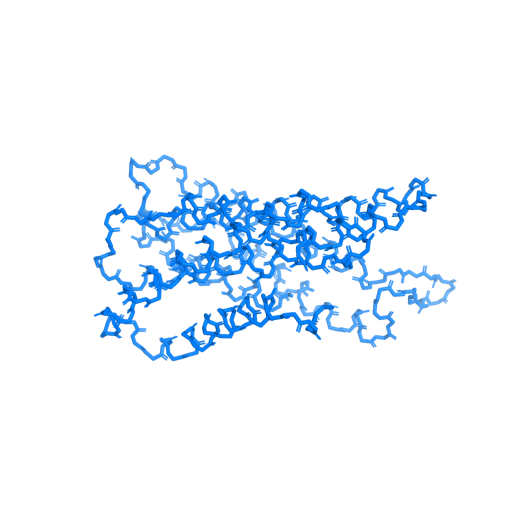
ATOM 965 C CA . ASN A 1 125 ? 16.808 -10.575 -17.953 1.00 93.69 125 ASN A CA 1
ATOM 966 C C . ASN A 1 125 ? 15.300 -10.262 -17.891 1.00 93.69 125 ASN A C 1
ATOM 968 O O . ASN A 1 125 ? 14.856 -9.653 -16.912 1.00 93.69 125 ASN A O 1
ATOM 972 N N . PRO A 1 126 ? 14.505 -10.681 -18.898 1.00 92.00 126 PRO A N 1
ATOM 973 C CA . PRO A 1 126 ? 13.070 -10.394 -18.955 1.00 92.00 126 PRO A CA 1
ATOM 974 C C . PRO A 1 126 ? 12.290 -10.902 -17.738 1.00 92.00 126 PRO A C 1
ATOM 976 O O . PRO A 1 126 ? 11.378 -10.224 -17.268 1.00 92.00 126 PRO A O 1
ATOM 979 N N . PHE A 1 127 ? 12.678 -12.057 -17.186 1.00 94.88 127 PHE A N 1
ATOM 980 C CA . PHE A 1 127 ? 12.053 -12.603 -15.983 1.00 94.88 127 PHE A CA 1
ATOM 981 C C . PHE A 1 127 ? 12.287 -11.690 -14.777 1.00 94.88 127 PHE A C 1
ATOM 983 O O . PHE A 1 127 ? 11.330 -11.323 -14.104 1.00 94.88 127 PHE A O 1
ATOM 990 N N . LEU A 1 128 ? 13.534 -11.278 -14.517 1.00 95.81 128 LEU A N 1
ATOM 991 C CA . LEU A 1 128 ? 13.846 -10.391 -13.387 1.00 95.81 128 LEU A CA 1
ATOM 992 C C . LEU A 1 128 ? 13.207 -9.009 -13.550 1.00 95.81 128 LEU A C 1
ATOM 994 O O . LEU A 1 128 ? 12.761 -8.426 -12.564 1.00 95.81 128 LEU A O 1
ATOM 998 N N . GLN A 1 129 ? 13.129 -8.498 -14.782 1.00 93.81 129 GLN A N 1
ATOM 999 C CA . GLN A 1 129 ? 12.430 -7.247 -15.071 1.00 93.81 129 GLN A CA 1
ATOM 1000 C C . GLN A 1 129 ? 10.946 -7.350 -14.707 1.00 93.81 129 GLN A C 1
ATOM 1002 O O . GLN A 1 129 ? 10.455 -6.513 -13.953 1.00 93.81 129 GLN A O 1
ATOM 1007 N N . GLN A 1 130 ? 10.247 -8.392 -15.171 1.00 94.19 130 GLN A N 1
ATOM 1008 C CA . GLN A 1 130 ? 8.845 -8.620 -14.808 1.00 94.19 130 GLN A CA 1
ATOM 1009 C C . GLN A 1 130 ? 8.680 -8.860 -13.305 1.00 94.19 130 GLN A C 1
ATOM 1011 O O . GLN A 1 130 ? 7.812 -8.257 -12.683 1.00 94.19 130 GLN A O 1
ATOM 1016 N N . PHE A 1 131 ? 9.534 -9.686 -12.703 1.00 96.50 131 PHE A N 1
ATOM 1017 C CA . PHE A 1 131 ? 9.474 -10.006 -11.280 1.00 96.50 131 PHE A CA 1
ATOM 1018 C C . PHE A 1 131 ? 9.552 -8.745 -10.416 1.00 96.50 131 PHE A C 1
ATOM 1020 O O . PHE A 1 131 ? 8.672 -8.511 -9.593 1.00 96.50 131 PHE A O 1
ATOM 1027 N N . PHE A 1 132 ? 10.563 -7.897 -10.625 1.00 97.38 132 PHE A N 1
ATOM 1028 C CA . PHE A 1 132 ? 10.730 -6.677 -9.837 1.00 97.38 132 PHE A CA 1
ATOM 1029 C C . PHE A 1 132 ? 9.677 -5.609 -10.157 1.00 97.38 132 PHE A C 1
ATOM 1031 O O . PHE A 1 132 ? 9.261 -4.878 -9.254 1.00 97.38 132 PHE A O 1
ATOM 1038 N N . LEU A 1 133 ? 9.214 -5.536 -11.410 1.00 94.75 133 LEU A N 1
ATOM 1039 C CA . LEU A 1 133 ? 8.117 -4.657 -11.813 1.00 94.75 133 LEU A CA 1
ATOM 1040 C C . LEU A 1 133 ? 6.826 -5.004 -11.074 1.00 94.75 133 LEU A C 1
ATOM 1042 O O . LEU A 1 133 ? 6.241 -4.131 -10.435 1.00 94.75 133 LEU A O 1
ATOM 1046 N N . HIS A 1 134 ? 6.416 -6.268 -11.118 1.00 95.38 134 HIS A N 1
ATOM 1047 C CA . HIS A 1 134 ? 5.197 -6.736 -10.469 1.00 95.38 134 HIS A CA 1
ATOM 1048 C C . HIS A 1 134 ? 5.332 -6.746 -8.948 1.00 95.38 134 HIS A C 1
ATOM 1050 O O . HIS A 1 134 ? 4.433 -6.282 -8.248 1.00 95.38 134 HIS A O 1
ATOM 1056 N N . GLN A 1 135 ? 6.498 -7.122 -8.413 1.00 97.19 135 GLN A N 1
ATOM 1057 C CA . GLN A 1 135 ? 6.783 -6.972 -6.986 1.00 97.19 135 GLN A CA 1
ATOM 1058 C C . GLN A 1 135 ? 6.563 -5.526 -6.529 1.00 97.19 135 GLN A C 1
ATOM 1060 O O . GLN A 1 135 ? 5.988 -5.314 -5.466 1.00 97.19 135 GLN A O 1
ATOM 1065 N N . PHE A 1 136 ? 6.995 -4.526 -7.302 1.00 94.88 136 PHE A N 1
ATOM 1066 C CA . PHE A 1 136 ? 6.736 -3.131 -6.959 1.00 94.88 136 PHE A CA 1
ATOM 1067 C C . PHE A 1 136 ? 5.261 -2.762 -7.125 1.00 94.88 136 PHE A C 1
ATOM 1069 O O . PHE A 1 136 ? 4.635 -2.320 -6.164 1.00 94.88 136 PHE A O 1
ATOM 1076 N N . LEU A 1 137 ? 4.706 -2.922 -8.327 1.00 92.19 137 LEU A N 1
ATOM 1077 C CA . LEU A 1 137 ? 3.379 -2.413 -8.668 1.00 92.19 137 LEU A CA 1
ATOM 1078 C C . LEU A 1 137 ? 2.272 -3.104 -7.874 1.00 92.19 137 LEU A C 1
ATOM 1080 O O . LEU A 1 137 ? 1.446 -2.424 -7.262 1.00 92.19 137 LEU A O 1
ATOM 1084 N N . ASP A 1 138 ? 2.275 -4.433 -7.833 1.00 93.69 138 ASP A N 1
ATOM 1085 C CA . ASP A 1 138 ? 1.171 -5.199 -7.263 1.00 93.69 138 ASP A CA 1
ATOM 1086 C C . ASP A 1 138 ? 1.241 -5.222 -5.735 1.00 93.69 138 ASP A C 1
ATOM 1088 O O . ASP A 1 138 ? 0.221 -5.037 -5.072 1.00 93.69 138 ASP A O 1
ATOM 1092 N N . LEU A 1 139 ? 2.428 -5.324 -5.122 1.00 95.25 139 LEU A N 1
ATOM 1093 C CA . LEU A 1 139 ? 2.516 -5.186 -3.661 1.00 95.25 139 LEU A CA 1
ATOM 1094 C C . LEU A 1 139 ? 2.225 -3.762 -3.193 1.00 95.25 139 LEU A C 1
ATOM 1096 O O . LEU A 1 139 ? 1.728 -3.580 -2.083 1.00 95.25 139 LEU A O 1
ATOM 1100 N N . PHE A 1 140 ? 2.488 -2.746 -4.013 1.00 92.50 140 PHE A N 1
ATOM 1101 C CA . PHE A 1 140 ? 2.094 -1.378 -3.699 1.00 92.50 140 PHE A CA 1
ATOM 1102 C C . PHE A 1 140 ? 0.575 -1.171 -3.828 1.00 92.50 140 PHE A C 1
ATOM 1104 O O . PHE A 1 140 ? -0.058 -0.620 -2.922 1.00 92.50 140 PHE A O 1
ATOM 1111 N N . ALA A 1 141 ? -0.018 -1.607 -4.942 1.00 87.88 141 ALA A N 1
ATOM 1112 C CA . ALA A 1 141 ? -1.420 -1.356 -5.276 1.00 87.88 141 ALA A CA 1
ATOM 1113 C C . ALA A 1 141 ? -2.397 -2.332 -4.606 1.00 87.88 141 ALA A C 1
ATOM 1115 O O . ALA A 1 141 ? -3.459 -1.921 -4.151 1.00 87.88 141 ALA A O 1
ATOM 1116 N N . VAL A 1 142 ? -2.054 -3.613 -4.514 1.00 87.88 142 VAL A N 1
ATOM 1117 C CA . VAL A 1 142 ? -2.892 -4.640 -3.879 1.00 87.88 142 VAL A CA 1
ATOM 1118 C C . VAL A 1 142 ? -2.480 -4.840 -2.424 1.00 87.88 142 VAL A C 1
ATOM 1120 O O . VAL A 1 142 ? -3.347 -4.924 -1.560 1.00 87.88 142 VAL A O 1
ATOM 1123 N N . GLY A 1 143 ? -1.181 -4.852 -2.119 1.00 92.94 143 GLY A N 1
ATOM 1124 C CA . GLY A 1 143 ? -0.671 -5.055 -0.759 1.00 92.94 143 GLY A CA 1
ATOM 1125 C C . GLY A 1 143 ? -0.847 -3.848 0.160 1.00 92.94 143 GLY A C 1
ATOM 1126 O O . GLY A 1 143 ? -1.742 -3.820 1.007 1.00 92.94 143 GLY A O 1
ATOM 1127 N N . TRP A 1 144 ? 0.022 -2.849 0.005 1.00 94.75 144 TRP A N 1
ATOM 1128 C CA . TRP A 1 144 ? 0.039 -1.630 0.815 1.00 94.75 144 TRP A CA 1
ATOM 1129 C C . TRP A 1 144 ? -1.326 -0.947 0.829 1.00 94.75 144 TRP A C 1
ATOM 1131 O O . TRP A 1 144 ? -1.882 -0.709 1.900 1.00 94.75 144 TRP A O 1
ATOM 1141 N N . PHE A 1 145 ? -1.880 -0.645 -0.346 1.00 92.00 145 PHE A N 1
ATOM 1142 C CA . PHE A 1 145 ? -3.101 0.147 -0.434 1.00 92.00 145 PHE A CA 1
ATOM 1143 C C . PHE A 1 145 ? -4.310 -0.570 0.184 1.00 92.00 145 PHE A C 1
ATOM 1145 O O . PHE A 1 145 ? -4.999 0.034 1.008 1.00 92.00 145 PHE A O 1
ATOM 1152 N N . SER A 1 146 ? -4.548 -1.849 -0.135 1.00 92.31 146 SER A N 1
ATOM 1153 C CA . SER A 1 146 ? -5.720 -2.571 0.388 1.00 92.31 146 SER A CA 1
ATOM 1154 C C . SER A 1 146 ? -5.659 -2.743 1.902 1.00 92.31 146 SER A C 1
ATOM 1156 O O . SER A 1 146 ? -6.650 -2.487 2.586 1.00 92.31 146 SER A O 1
ATOM 1158 N N . LEU A 1 147 ? -4.503 -3.130 2.454 1.00 96.62 147 LEU A N 1
ATOM 1159 C CA . LEU A 1 147 ? -4.356 -3.290 3.903 1.00 96.62 147 LEU A CA 1
ATOM 1160 C C . LEU A 1 147 ? -4.407 -1.938 4.626 1.00 96.62 147 LEU A C 1
ATOM 1162 O O . LEU A 1 147 ? -5.035 -1.836 5.681 1.00 96.62 147 LEU A O 1
ATOM 1166 N N . ALA A 1 148 ? -3.811 -0.887 4.056 1.00 96.62 148 ALA A N 1
ATOM 1167 C CA . ALA A 1 148 ? -3.880 0.456 4.623 1.00 96.62 148 ALA A CA 1
ATOM 1168 C C . ALA A 1 148 ? -5.322 0.976 4.670 1.00 96.62 148 ALA A C 1
ATOM 1170 O O . ALA A 1 148 ? -5.769 1.464 5.713 1.00 96.62 148 ALA A O 1
ATOM 1171 N N . LEU A 1 149 ? -6.064 0.818 3.569 1.00 93.44 149 LEU A N 1
ATOM 1172 C CA . LEU A 1 149 ? -7.472 1.192 3.475 1.00 93.44 149 LEU A CA 1
ATOM 1173 C C . LEU A 1 149 ? -8.333 0.380 4.447 1.00 93.44 149 LEU A C 1
ATOM 1175 O O . LEU A 1 149 ? -9.146 0.959 5.164 1.00 93.44 149 LEU A O 1
ATOM 1179 N N . LEU A 1 150 ? -8.124 -0.935 4.538 1.00 94.50 150 LEU A N 1
ATOM 1180 C CA . LEU A 1 150 ? -8.811 -1.771 5.523 1.00 94.50 150 LEU A CA 1
ATOM 1181 C C . LEU A 1 150 ? -8.526 -1.311 6.951 1.00 94.50 150 LEU A C 1
ATOM 1183 O O . LEU A 1 150 ? -9.453 -1.226 7.751 1.00 94.50 150 LEU A O 1
ATOM 1187 N N . GLY A 1 151 ? -7.277 -0.980 7.280 1.00 95.88 151 GLY A N 1
ATOM 1188 C CA . GLY A 1 151 ? -6.938 -0.450 8.597 1.00 95.88 151 GLY A CA 1
ATOM 1189 C C . GLY A 1 151 ? -7.639 0.881 8.877 1.00 95.88 151 GLY A C 1
ATOM 1190 O O . GLY A 1 151 ? -8.165 1.079 9.970 1.00 95.88 151 GLY A O 1
ATOM 1191 N N . VAL A 1 152 ? -7.747 1.759 7.873 1.00 94.19 152 VAL A N 1
ATOM 1192 C CA . VAL A 1 152 ? -8.530 2.999 7.976 1.00 94.19 152 VAL A CA 1
ATOM 1193 C C . VAL A 1 152 ? -10.004 2.691 8.242 1.00 94.19 152 VAL A C 1
ATOM 1195 O O . VAL A 1 152 ? -10.561 3.263 9.173 1.00 94.19 152 VAL A O 1
ATOM 1198 N N . LEU A 1 153 ? -10.621 1.756 7.519 1.00 92.88 153 LEU A N 1
ATOM 1199 C CA . LEU A 1 153 ? -12.023 1.379 7.738 1.00 92.88 153 LEU A CA 1
ATOM 1200 C C . LEU A 1 153 ? -12.251 0.796 9.133 1.00 92.88 153 LEU A C 1
ATOM 1202 O O . LEU A 1 153 ? -13.157 1.223 9.842 1.00 92.88 153 LEU A O 1
ATOM 1206 N N . TRP A 1 154 ? -11.383 -0.111 9.578 1.00 94.56 154 TRP A N 1
ATOM 1207 C CA . TRP A 1 154 ? -11.465 -0.667 10.927 1.00 94.56 154 TRP A CA 1
ATOM 1208 C C . TRP A 1 154 ? -11.210 0.370 12.023 1.00 94.56 154 TRP A C 1
ATOM 1210 O O . TRP A 1 154 ? -11.674 0.177 13.139 1.00 94.56 154 TRP A O 1
ATOM 1220 N N . SER A 1 155 ? -10.506 1.469 11.728 1.00 93.56 155 SER A N 1
ATOM 1221 C CA . SER A 1 155 ? -10.310 2.576 12.678 1.00 93.56 155 SER A CA 1
ATOM 1222 C C . SER A 1 155 ? -11.532 3.485 12.833 1.00 93.56 155 SER A C 1
ATOM 1224 O O . SER A 1 155 ? -11.532 4.369 13.689 1.00 93.56 155 SER A O 1
ATOM 1226 N N . MET A 1 156 ? -12.542 3.316 11.976 1.00 90.94 156 MET A N 1
ATOM 1227 C CA . MET A 1 156 ? -13.812 4.039 12.060 1.00 90.94 156 MET A CA 1
ATOM 1228 C C . MET A 1 156 ? -14.862 3.283 12.879 1.00 90.94 156 MET A C 1
ATOM 1230 O O . MET A 1 156 ? -15.826 3.894 13.313 1.00 90.94 156 MET A O 1
ATOM 1234 N N . VAL A 1 157 ? -14.669 1.982 13.101 1.00 90.88 157 VAL A N 1
ATOM 1235 C CA . VAL A 1 157 ? -15.551 1.160 13.937 1.00 90.88 157 VAL A CA 1
ATOM 1236 C C . VAL A 1 157 ? -15.185 1.386 15.405 1.00 90.88 157 VAL A C 1
ATOM 1238 O O . VAL A 1 157 ? -14.012 1.265 15.753 1.00 90.88 157 VAL A O 1
ATOM 1241 N N . GLU A 1 158 ? -16.165 1.693 16.261 1.00 84.88 158 GLU A N 1
ATOM 1242 C CA . GLU A 1 158 ? -15.932 1.963 17.693 1.00 84.88 158 GLU A CA 1
ATOM 1243 C C . GLU A 1 158 ? -15.360 0.741 18.426 1.00 84.88 158 GLU A C 1
ATOM 1245 O O . GLU A 1 158 ? -14.388 0.848 19.174 1.00 84.88 158 GLU A O 1
ATOM 1250 N N . GLU A 1 159 ? -15.913 -0.441 18.147 1.00 84.94 159 GLU A N 1
ATOM 1251 C CA . GLU A 1 159 ? -15.490 -1.709 18.745 1.00 84.94 159 GLU A CA 1
ATOM 1252 C C . GLU A 1 159 ? -15.099 -2.729 17.665 1.00 84.94 159 GLU A C 1
ATOM 1254 O O . GLU A 1 159 ? -15.874 -3.637 17.325 1.00 84.94 159 GLU A O 1
ATOM 1259 N N . PRO A 1 160 ? -13.895 -2.603 17.077 1.00 84.19 160 PRO A N 1
ATOM 1260 C CA . PRO A 1 160 ? -13.436 -3.559 16.088 1.00 84.19 160 PRO A CA 1
ATOM 1261 C C . PRO A 1 160 ? -13.219 -4.938 16.743 1.00 84.19 160 PRO A C 1
ATOM 1263 O O . PRO A 1 160 ? -12.821 -5.025 17.911 1.00 84.19 160 PRO A O 1
ATOM 1266 N N . PRO A 1 161 ? -13.422 -6.043 16.002 1.00 85.44 161 PRO A N 1
ATOM 1267 C CA . PRO A 1 161 ? -13.149 -7.385 16.497 1.00 85.44 161 PRO A CA 1
ATOM 1268 C C . PRO A 1 161 ? -11.721 -7.487 17.033 1.00 85.44 161 PRO A C 1
ATOM 1270 O O . PRO A 1 161 ? -10.774 -7.037 16.393 1.00 85.44 161 PRO A O 1
ATOM 1273 N N . ARG A 1 162 ? -11.536 -8.137 18.187 1.00 77.50 162 ARG A N 1
ATOM 1274 C CA . ARG A 1 162 ? -10.198 -8.301 18.789 1.00 77.50 162 ARG A CA 1
ATOM 1275 C C . ARG A 1 162 ? -9.242 -9.137 17.937 1.00 77.50 162 ARG A C 1
ATOM 1277 O O . ARG A 1 162 ? -8.030 -9.001 18.079 1.00 77.50 162 ARG A O 1
ATOM 1284 N N . ARG A 1 163 ? -9.770 -10.034 17.100 1.00 82.75 163 ARG A N 1
ATOM 1285 C CA . ARG A 1 163 ? -8.982 -10.926 16.247 1.00 82.75 163 ARG A CA 1
ATOM 1286 C C . ARG A 1 163 ? -9.568 -10.951 14.848 1.00 82.75 163 ARG A C 1
ATOM 1288 O O . ARG A 1 163 ? -10.702 -11.373 14.649 1.00 82.75 163 ARG A O 1
ATOM 1295 N N . LEU A 1 164 ? -8.751 -10.528 13.898 1.00 90.56 164 LEU A N 1
ATOM 1296 C CA . LEU A 1 164 ? -8.965 -10.703 12.473 1.00 90.56 164 LEU A CA 1
ATOM 1297 C C . LEU A 1 164 ? -7.684 -11.287 11.871 1.00 90.56 164 LEU A C 1
ATOM 1299 O O . LEU A 1 164 ? -6.606 -11.057 12.427 1.00 90.56 164 LEU A O 1
ATOM 1303 N N . PRO A 1 165 ? -7.775 -12.053 10.775 1.00 92.12 165 PRO A N 1
ATOM 1304 C CA . PRO A 1 165 ? -6.635 -12.748 10.180 1.00 92.12 165 PRO A CA 1
ATOM 1305 C C . PRO A 1 165 ? -5.727 -11.786 9.387 1.00 92.12 165 PRO A C 1
ATOM 1307 O O . PRO A 1 165 ? -5.486 -11.976 8.200 1.00 92.12 165 PRO A O 1
ATOM 1310 N N . THR A 1 166 ? -5.214 -10.742 10.044 1.00 95.69 166 THR A N 1
ATOM 1311 C CA . THR A 1 166 ? -4.411 -9.659 9.446 1.00 95.69 166 THR A CA 1
ATOM 1312 C C . THR A 1 166 ? -3.074 -10.166 8.907 1.00 95.69 166 THR A C 1
ATOM 1314 O O . THR A 1 166 ? -2.719 -9.875 7.768 1.00 95.69 166 THR A O 1
ATOM 1317 N N . PHE A 1 167 ? -2.364 -10.982 9.693 1.00 96.62 167 PHE A N 1
ATOM 1318 C CA . PHE A 1 167 ? -1.113 -11.617 9.276 1.00 96.62 167 PHE A CA 1
ATOM 1319 C C . PHE A 1 167 ? -1.327 -12.589 8.116 1.00 96.62 167 PHE A C 1
ATOM 1321 O O . PHE A 1 167 ? -0.619 -12.515 7.118 1.00 96.62 167 PHE A O 1
ATOM 1328 N N . SER A 1 168 ? -2.320 -13.476 8.227 1.00 97.38 168 SER A N 1
ATOM 1329 C CA . SER A 1 168 ? -2.635 -14.441 7.171 1.00 97.38 168 SER A CA 1
ATOM 1330 C C . SER A 1 168 ? -3.001 -13.736 5.868 1.00 97.38 168 SER A C 1
ATOM 1332 O O . SER A 1 168 ? -2.553 -14.157 4.809 1.00 97.38 168 SER A O 1
ATOM 1334 N N . LEU A 1 169 ? -3.749 -12.630 5.942 1.00 97.38 169 LEU A N 1
ATOM 1335 C CA . LEU A 1 169 ? -4.043 -11.802 4.780 1.00 97.38 169 LEU A CA 1
ATOM 1336 C C . LEU A 1 169 ? -2.761 -11.234 4.161 1.00 97.38 169 LEU A C 1
ATOM 1338 O O . LEU A 1 169 ? -2.556 -11.391 2.964 1.00 97.38 169 LEU A O 1
ATOM 1342 N N . ALA A 1 170 ? -1.876 -10.630 4.956 1.00 97.44 170 ALA A N 1
ATOM 1343 C CA . ALA A 1 170 ? -0.612 -10.087 4.455 1.00 97.44 170 ALA A CA 1
ATOM 1344 C C . ALA A 1 170 ? 0.271 -11.160 3.796 1.00 97.44 170 ALA A C 1
ATOM 1346 O O . ALA A 1 170 ? 0.817 -10.950 2.710 1.00 97.44 170 ALA A O 1
ATOM 1347 N N . LEU A 1 171 ? 0.366 -12.331 4.429 1.00 97.94 171 LEU A N 1
ATOM 1348 C CA . LEU A 1 171 ? 1.118 -13.474 3.922 1.00 97.94 171 LEU A CA 1
ATOM 1349 C C . LEU A 1 171 ? 0.563 -13.959 2.578 1.00 97.94 171 LEU A C 1
ATOM 1351 O O . LEU A 1 171 ? 1.331 -14.167 1.645 1.00 97.94 171 LEU A O 1
ATOM 1355 N N . LEU A 1 172 ? -0.760 -14.097 2.466 1.00 97.62 172 LEU A N 1
ATOM 1356 C CA . LEU A 1 172 ? -1.420 -14.583 1.253 1.00 97.62 172 LEU A CA 1
ATOM 1357 C C . LEU A 1 172 ? -1.443 -13.540 0.132 1.00 97.62 172 LEU A C 1
ATOM 1359 O O . LEU A 1 172 ? -1.405 -13.912 -1.032 1.00 97.62 172 LEU A O 1
ATOM 1363 N N . VAL A 1 173 ? -1.438 -12.243 0.449 1.00 96.56 173 VAL A N 1
ATOM 1364 C CA . VAL A 1 173 ? -1.289 -11.183 -0.562 1.00 96.56 173 VAL A CA 1
ATOM 1365 C C . VAL A 1 173 ? 0.138 -11.140 -1.121 1.00 96.56 173 VAL A C 1
ATOM 1367 O O . VAL A 1 173 ? 0.326 -10.817 -2.290 1.00 96.56 173 VAL A O 1
ATOM 1370 N N . THR A 1 174 ? 1.151 -11.504 -0.332 1.00 96.94 174 THR A N 1
ATOM 1371 C CA . THR A 1 174 ? 2.566 -11.360 -0.719 1.00 96.94 174 THR A CA 1
ATOM 1372 C C . THR A 1 174 ? 2.943 -12.052 -2.039 1.00 96.94 174 THR A C 1
ATOM 1374 O O . THR A 1 174 ? 3.596 -11.411 -2.847 1.00 96.94 174 THR A O 1
ATOM 1377 N N . PRO A 1 175 ? 2.578 -13.310 -2.333 1.00 96.75 175 PRO A N 1
ATOM 1378 C CA . PRO A 1 175 ? 2.938 -13.936 -3.610 1.00 96.75 175 PRO A CA 1
ATOM 1379 C C . PRO A 1 175 ? 2.002 -13.566 -4.777 1.00 96.75 175 PRO A C 1
ATOM 1381 O O . PRO A 1 175 ? 2.252 -14.004 -5.896 1.00 96.75 175 PRO A O 1
ATOM 1384 N N . THR A 1 176 ? 0.934 -12.784 -4.559 1.00 95.25 176 THR A N 1
ATOM 1385 C CA . THR A 1 176 ? -0.067 -12.500 -5.613 1.00 95.25 176 THR A CA 1
ATOM 1386 C C . THR A 1 176 ? 0.490 -11.697 -6.782 1.00 95.25 176 THR A C 1
ATOM 1388 O O . THR A 1 176 ? -0.004 -11.856 -7.894 1.00 95.25 176 THR A O 1
ATOM 1391 N N . PHE A 1 177 ? 1.559 -10.916 -6.577 1.00 95.25 177 PHE A N 1
ATOM 1392 C CA . PHE A 1 177 ? 2.205 -10.171 -7.664 1.00 95.25 177 PHE A CA 1
ATOM 1393 C C . PHE A 1 177 ? 2.725 -11.076 -8.783 1.00 95.25 177 PHE A C 1
ATOM 1395 O O . PHE A 1 177 ? 2.821 -10.649 -9.928 1.00 95.25 177 PHE A O 1
ATOM 1402 N N . LEU A 1 178 ? 3.043 -12.339 -8.479 1.00 95.25 178 LEU A N 1
ATOM 1403 C CA . LEU A 1 178 ? 3.488 -13.286 -9.496 1.00 95.25 178 LEU A CA 1
ATOM 1404 C C . LEU A 1 178 ? 2.423 -13.475 -10.581 1.00 95.25 178 LEU A C 1
ATOM 1406 O O . LEU A 1 178 ? 2.791 -13.673 -11.729 1.00 95.25 178 LEU A O 1
ATOM 1410 N N . LEU A 1 179 ? 1.130 -13.345 -10.256 1.00 93.56 179 LEU A N 1
ATOM 1411 C CA . LEU A 1 179 ? 0.039 -13.439 -11.235 1.00 93.56 179 LEU A CA 1
ATOM 1412 C C . LEU A 1 179 ? -0.005 -12.264 -12.220 1.00 93.56 179 LEU A C 1
ATOM 1414 O O . LEU A 1 179 ? -0.673 -12.370 -13.242 1.00 93.56 179 LEU A O 1
ATOM 1418 N N . GLY A 1 180 ? 0.681 -11.156 -11.930 1.00 90.88 180 GLY A N 1
ATOM 1419 C CA . GLY A 1 180 ? 0.822 -10.052 -12.876 1.00 90.88 180 GLY A CA 1
ATOM 1420 C C . GLY A 1 180 ? 1.832 -10.345 -13.990 1.00 90.88 180 GLY A C 1
ATOM 1421 O O . GLY A 1 180 ? 1.749 -9.749 -15.061 1.00 90.88 180 GLY A O 1
ATOM 1422 N N . MET A 1 181 ? 2.770 -11.274 -13.762 1.00 92.81 181 MET A N 1
ATOM 1423 C CA . MET A 1 181 ? 3.787 -11.646 -14.747 1.00 92.81 181 MET A CA 1
ATOM 1424 C C . MET A 1 181 ? 3.164 -12.376 -15.942 1.00 92.81 181 MET A C 1
ATOM 1426 O O . MET A 1 181 ? 2.145 -13.053 -15.815 1.00 92.81 181 MET A O 1
ATOM 1430 N N . SER A 1 182 ? 3.811 -12.306 -17.111 1.00 88.62 182 SER A N 1
ATOM 1431 C CA . SER A 1 182 ? 3.307 -13.022 -18.286 1.00 88.62 182 SER A CA 1
ATOM 1432 C C . SER A 1 182 ? 3.313 -14.539 -18.036 1.00 88.62 182 SER A C 1
ATOM 1434 O O . SER A 1 182 ? 4.342 -15.045 -17.573 1.00 88.62 182 SER A O 1
ATOM 1436 N N . PRO A 1 183 ? 2.255 -15.289 -18.406 1.00 84.06 183 PRO A N 1
ATOM 1437 C CA . PRO A 1 183 ? 2.142 -16.717 -18.094 1.00 84.06 183 PRO A CA 1
ATOM 1438 C C . PRO A 1 183 ? 3.339 -17.557 -18.552 1.00 84.06 183 PRO A C 1
ATOM 1440 O O . PRO A 1 183 ? 3.773 -18.454 -17.837 1.00 84.06 183 PRO A O 1
ATOM 1443 N N . GLY A 1 184 ? 3.929 -17.223 -19.706 1.00 87.25 184 GLY A N 1
ATOM 1444 C CA . GLY A 1 184 ? 5.106 -17.916 -20.244 1.00 87.25 184 GLY A CA 1
ATOM 1445 C C . GLY A 1 184 ? 6.393 -17.748 -19.423 1.00 87.25 184 GLY A C 1
ATOM 1446 O O . GLY A 1 184 ? 7.331 -18.517 -19.610 1.00 87.25 184 GLY A O 1
ATOM 1447 N N . SER A 1 185 ? 6.444 -16.774 -18.509 1.00 88.12 185 SER A N 1
ATOM 1448 C CA . SER A 1 185 ? 7.593 -16.516 -17.628 1.00 88.12 185 SER A CA 1
ATOM 1449 C C . SER A 1 185 ? 7.500 -17.253 -16.289 1.00 88.12 185 SER A C 1
ATOM 1451 O O . SER A 1 185 ? 8.488 -17.315 -15.557 1.00 88.12 185 SER A O 1
ATOM 1453 N N . LEU A 1 186 ? 6.326 -17.783 -15.931 1.00 92.00 186 LEU A N 1
ATOM 1454 C CA . LEU A 1 186 ? 6.099 -18.452 -14.652 1.00 92.00 186 LEU A CA 1
ATOM 1455 C C . LEU A 1 186 ? 6.244 -19.963 -14.797 1.00 92.00 186 LEU A C 1
ATOM 1457 O O . LEU A 1 186 ? 5.677 -20.584 -15.692 1.00 92.00 186 LEU A O 1
ATOM 1461 N N . SER A 1 187 ? 6.943 -20.585 -13.849 1.00 93.25 187 SER A N 1
ATOM 1462 C CA . SER A 1 187 ? 6.861 -22.036 -13.715 1.00 93.25 187 SER A CA 1
ATOM 1463 C C . SER A 1 187 ? 5.465 -22.440 -13.210 1.00 93.25 187 SER A C 1
ATOM 1465 O O . SER A 1 187 ? 4.849 -21.684 -12.448 1.00 93.25 187 SER A O 1
ATOM 1467 N N . PRO A 1 188 ? 4.974 -23.651 -13.540 1.00 93.81 188 PRO A N 1
ATOM 1468 C CA . PRO A 1 188 ? 3.682 -24.131 -13.045 1.00 93.81 188 PRO A CA 1
ATOM 1469 C C . PRO A 1 188 ? 3.565 -24.084 -11.516 1.00 93.81 188 PRO A C 1
ATOM 1471 O O . PRO A 1 188 ? 2.505 -23.773 -10.979 1.00 93.81 188 PRO A O 1
ATOM 1474 N N . LEU A 1 189 ? 4.667 -24.347 -10.804 1.00 95.62 189 LEU A N 1
ATOM 1475 C CA . LEU A 1 189 ? 4.705 -24.282 -9.345 1.00 95.62 189 LEU A CA 1
ATOM 1476 C C . LEU A 1 189 ? 4.478 -22.855 -8.829 1.00 95.62 189 LEU A C 1
ATOM 1478 O O . LEU A 1 189 ? 3.654 -22.657 -7.939 1.00 95.62 189 LEU A O 1
ATOM 1482 N N . LEU A 1 190 ? 5.184 -21.863 -9.384 1.00 94.62 190 LEU A N 1
ATOM 1483 C CA . LEU A 1 190 ? 5.036 -20.463 -8.973 1.00 94.62 190 LEU A CA 1
ATOM 1484 C C . LEU A 1 190 ? 3.634 -19.936 -9.277 1.00 94.62 190 LEU A C 1
ATOM 1486 O O . LEU A 1 190 ? 3.051 -19.252 -8.437 1.00 94.62 190 LEU A O 1
ATOM 1490 N N . PHE A 1 191 ? 3.080 -20.313 -10.432 1.00 94.31 191 PHE A N 1
ATOM 1491 C CA . PHE A 1 191 ? 1.701 -19.999 -10.785 1.00 94.31 191 PHE A CA 1
ATOM 1492 C C . PHE A 1 191 ? 0.721 -20.529 -9.732 1.00 94.31 191 PHE A C 1
ATOM 1494 O O . PHE A 1 191 ? -0.064 -19.757 -9.187 1.00 94.31 191 PHE A O 1
ATOM 1501 N N . TRP A 1 192 ? 0.791 -21.818 -9.381 1.00 95.00 192 TRP A N 1
ATOM 1502 C CA . TRP A 1 192 ? -0.141 -22.405 -8.413 1.00 95.00 192 TRP A CA 1
ATOM 1503 C C . TRP A 1 192 ? 0.021 -21.844 -7.001 1.00 95.00 192 TRP A C 1
ATOM 1505 O O . TRP A 1 192 ? -0.982 -21.629 -6.321 1.00 95.00 192 TRP A O 1
ATOM 1515 N N . VAL A 1 193 ? 1.251 -21.550 -6.567 1.00 96.25 193 VAL A N 1
ATOM 1516 C CA . VAL A 1 193 ? 1.495 -20.860 -5.290 1.00 96.25 193 VAL A CA 1
ATOM 1517 C C . VAL A 1 193 ? 0.787 -19.506 -5.275 1.00 96.25 193 VAL A C 1
ATOM 1519 O O . VAL A 1 193 ? 0.063 -19.202 -4.327 1.00 96.25 193 VAL A O 1
ATOM 1522 N N . ALA A 1 194 ? 0.951 -18.712 -6.332 1.00 95.06 194 ALA A N 1
ATOM 1523 C CA . ALA A 1 194 ? 0.346 -17.392 -6.431 1.00 95.06 194 ALA A CA 1
ATOM 1524 C C . ALA A 1 194 ? -1.184 -17.456 -6.565 1.00 95.06 194 ALA A C 1
ATOM 1526 O O . ALA A 1 194 ? -1.888 -16.686 -5.916 1.00 95.06 194 ALA A O 1
ATOM 1527 N N . ALA A 1 195 ? -1.709 -18.412 -7.335 1.00 94.44 195 ALA A N 1
ATOM 1528 C CA . ALA A 1 195 ? -3.142 -18.616 -7.532 1.00 94.44 195 ALA A CA 1
ATOM 1529 C C . ALA A 1 195 ? -3.848 -19.036 -6.234 1.00 94.44 195 ALA A C 1
ATOM 1531 O O . ALA A 1 195 ? -4.850 -18.432 -5.850 1.00 94.44 195 ALA A O 1
ATOM 1532 N N . LEU A 1 196 ? -3.305 -20.022 -5.512 1.00 97.00 196 LEU A N 1
ATOM 1533 C CA . LEU A 1 196 ? -3.853 -20.456 -4.221 1.00 97.00 196 LEU A CA 1
ATOM 1534 C C . LEU A 1 196 ? -3.794 -19.334 -3.184 1.00 97.00 196 LEU A C 1
ATOM 1536 O O . LEU A 1 196 ? -4.745 -19.127 -2.426 1.00 97.00 196 LEU A O 1
ATOM 1540 N N . ALA A 1 197 ? -2.698 -18.578 -3.175 1.00 96.50 197 ALA A N 1
ATOM 1541 C CA . ALA A 1 197 ? -2.559 -17.430 -2.301 1.00 96.50 197 ALA A CA 1
ATOM 1542 C C . ALA A 1 197 ? -3.554 -16.313 -2.650 1.00 96.50 197 ALA A C 1
ATOM 1544 O O . ALA A 1 197 ? -4.161 -15.755 -1.740 1.00 96.50 197 ALA A O 1
ATOM 1545 N N . ASN A 1 198 ? -3.814 -16.057 -3.937 1.00 94.88 198 ASN A N 1
ATOM 1546 C CA . ASN A 1 198 ? -4.834 -15.109 -4.390 1.00 94.88 198 ASN A CA 1
ATOM 1547 C C . ASN A 1 198 ? -6.241 -15.520 -3.935 1.00 94.88 198 ASN A C 1
ATOM 1549 O O . ASN A 1 198 ? -6.965 -14.699 -3.376 1.00 94.88 198 ASN A O 1
ATOM 1553 N N . VAL A 1 199 ? -6.612 -16.798 -4.077 1.00 95.94 199 VAL A N 1
ATOM 1554 C CA . VAL A 1 199 ? -7.898 -17.321 -3.574 1.00 95.94 199 VAL A CA 1
ATOM 1555 C C . VAL A 1 199 ? -8.008 -17.137 -2.058 1.00 95.94 199 VAL A C 1
ATOM 1557 O O . VAL A 1 199 ? -9.031 -16.665 -1.550 1.00 95.94 199 VAL A O 1
ATOM 1560 N N . GLY A 1 200 ? -6.945 -17.460 -1.321 1.00 97.12 200 GLY A N 1
ATOM 1561 C CA . GLY A 1 200 ? -6.891 -17.264 0.124 1.00 97.12 200 GLY A CA 1
ATOM 1562 C C . GLY A 1 200 ? -7.009 -15.788 0.523 1.00 97.12 200 GLY A C 1
ATOM 1563 O O . GLY A 1 200 ? -7.820 -15.443 1.383 1.00 97.12 200 GLY A O 1
ATOM 1564 N N . ALA A 1 201 ? -6.257 -14.901 -0.132 1.00 95.56 201 ALA A N 1
ATOM 1565 C CA . ALA A 1 201 ? -6.301 -13.461 0.091 1.00 95.56 201 ALA A CA 1
ATOM 1566 C C . ALA A 1 201 ? -7.694 -12.890 -0.202 1.00 95.56 201 ALA A C 1
ATOM 1568 O O . ALA A 1 201 ? -8.255 -12.201 0.648 1.00 95.56 201 ALA A O 1
ATOM 1569 N N . ALA A 1 202 ? -8.293 -13.237 -1.344 1.00 92.62 202 ALA A N 1
ATOM 1570 C CA . ALA A 1 202 ? -9.646 -12.827 -1.714 1.00 92.62 202 ALA A CA 1
ATOM 1571 C C . ALA A 1 202 ? -10.685 -13.291 -0.683 1.00 92.62 202 ALA A C 1
ATOM 1573 O O . ALA A 1 202 ? -11.548 -12.511 -0.280 1.00 92.62 202 ALA A O 1
ATOM 1574 N N . THR A 1 203 ? -10.560 -14.524 -0.183 1.00 95.31 203 THR A N 1
ATOM 1575 C CA . THR A 1 203 ? -11.435 -15.055 0.873 1.00 95.31 203 THR A CA 1
ATOM 1576 C C . THR A 1 203 ? -11.314 -14.237 2.160 1.00 95.31 203 THR A C 1
ATOM 1578 O O . THR A 1 203 ? -12.322 -13.842 2.745 1.00 95.31 203 THR A O 1
ATOM 1581 N N . LEU A 1 204 ? -10.092 -13.924 2.601 1.00 95.44 204 LEU A N 1
ATOM 1582 C CA . LEU A 1 204 ? -9.879 -13.125 3.810 1.00 95.44 204 LEU A CA 1
ATOM 1583 C C . LEU A 1 204 ? -10.329 -11.666 3.637 1.00 95.44 204 LEU A C 1
ATOM 1585 O O . LEU A 1 204 ? -10.929 -11.102 4.555 1.00 95.44 204 LEU A O 1
ATOM 1589 N N . LEU A 1 205 ? -10.116 -11.068 2.463 1.00 92.81 205 LEU A N 1
ATOM 1590 C CA . LEU A 1 205 ? -10.661 -9.753 2.115 1.00 92.81 205 LEU A CA 1
ATOM 1591 C C . LEU A 1 205 ? -12.192 -9.760 2.163 1.00 92.81 205 LEU A C 1
ATOM 1593 O O . LEU A 1 205 ? -12.783 -8.849 2.743 1.00 92.81 205 LEU A O 1
ATOM 1597 N N . ALA A 1 206 ? -12.836 -10.803 1.635 1.00 90.81 206 ALA A N 1
ATOM 1598 C CA . ALA A 1 206 ? -14.284 -10.968 1.708 1.00 90.81 206 ALA A CA 1
ATOM 1599 C C . ALA A 1 206 ? -14.769 -11.089 3.161 1.00 90.81 206 ALA A C 1
ATOM 1601 O O . ALA A 1 206 ? -15.760 -10.457 3.522 1.00 90.81 206 ALA A O 1
ATOM 1602 N N . VAL A 1 207 ? -14.046 -11.807 4.030 1.00 93.25 207 VAL A N 1
ATOM 1603 C CA . VAL A 1 207 ? -14.349 -11.857 5.472 1.00 93.25 207 VAL A CA 1
ATOM 1604 C C . VAL A 1 207 ? -14.295 -10.458 6.093 1.00 93.25 207 VAL A C 1
ATOM 1606 O O . VAL A 1 207 ? -15.233 -10.072 6.794 1.00 93.25 207 VAL A O 1
ATOM 1609 N N . HIS A 1 208 ? -13.249 -9.672 5.819 1.00 93.06 208 HIS A N 1
ATOM 1610 C CA . HIS A 1 208 ? -13.176 -8.283 6.281 1.00 93.06 208 HIS A CA 1
ATOM 1611 C C . HIS A 1 208 ? -14.336 -7.437 5.733 1.00 93.06 208 HIS A C 1
ATOM 1613 O O . HIS A 1 208 ? -14.966 -6.708 6.499 1.00 93.06 208 HIS A O 1
ATOM 1619 N N . GLY A 1 209 ? -14.653 -7.565 4.442 1.00 89.81 209 GLY A N 1
ATOM 1620 C CA . GLY A 1 209 ? -15.743 -6.844 3.784 1.00 89.81 209 GLY A CA 1
ATOM 1621 C C . GLY A 1 209 ? -17.114 -7.165 4.376 1.00 89.81 209 GLY A C 1
ATOM 1622 O O . GLY A 1 209 ? -17.863 -6.252 4.715 1.00 89.81 209 GLY A O 1
ATOM 1623 N N . VAL A 1 210 ? -17.428 -8.446 4.591 1.00 90.31 210 VAL A N 1
ATOM 1624 C CA . VAL A 1 210 ? -18.684 -8.887 5.221 1.00 90.31 210 VAL A CA 1
ATOM 1625 C C . VAL A 1 210 ? -18.794 -8.359 6.649 1.00 90.31 210 VAL A C 1
ATOM 1627 O O . VAL A 1 210 ? -19.865 -7.911 7.059 1.00 90.31 210 VAL A O 1
ATOM 1630 N N . GLN A 1 211 ? -17.707 -8.384 7.422 1.00 91.31 211 GLN A N 1
ATOM 1631 C CA . GLN A 1 211 ? -17.739 -7.872 8.792 1.00 91.31 211 GLN A CA 1
ATOM 1632 C C . GLN A 1 211 ? -17.884 -6.345 8.845 1.00 91.31 211 GLN A C 1
ATOM 1634 O O . GLN A 1 211 ? -18.669 -5.850 9.652 1.00 91.31 211 GL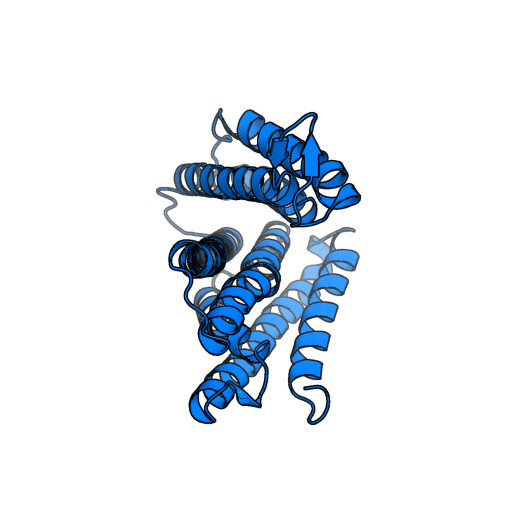N A O 1
ATOM 1639 N N . LEU A 1 212 ? -17.208 -5.606 7.962 1.00 89.69 212 LEU A N 1
ATOM 1640 C CA . LEU A 1 212 ? -17.395 -4.158 7.820 1.00 89.69 212 LEU A CA 1
ATOM 1641 C C . LEU A 1 212 ? -18.818 -3.819 7.364 1.00 89.69 212 LEU A C 1
ATOM 1643 O O . LEU A 1 212 ? -19.436 -2.909 7.905 1.00 89.69 212 LEU A O 1
ATOM 1647 N N . TRP A 1 213 ? -19.387 -4.590 6.435 1.00 86.25 213 TRP A N 1
ATOM 1648 C CA . TRP A 1 213 ? -20.771 -4.421 5.990 1.00 86.25 213 TRP A CA 1
ATOM 1649 C C . TRP A 1 213 ? -21.780 -4.603 7.127 1.00 86.25 213 TRP A C 1
ATOM 1651 O O . TRP A 1 213 ? -22.731 -3.832 7.247 1.00 86.25 213 TRP A O 1
ATOM 1661 N N . ARG A 1 214 ? -21.556 -5.581 8.012 1.00 89.31 214 ARG A N 1
ATOM 1662 C CA . ARG A 1 214 ? -22.373 -5.763 9.226 1.00 89.31 214 ARG A CA 1
ATOM 1663 C C . ARG A 1 214 ? -22.273 -4.571 10.185 1.00 89.31 214 ARG A C 1
ATOM 1665 O O . ARG A 1 214 ? -23.212 -4.330 10.933 1.00 89.31 214 ARG A O 1
ATOM 1672 N N . ARG A 1 215 ? -21.170 -3.819 10.135 1.00 88.31 215 ARG A N 1
ATOM 1673 C CA . ARG A 1 215 ? -20.889 -2.609 10.927 1.00 88.31 215 ARG A CA 1
ATOM 1674 C C . ARG A 1 215 ? -21.100 -1.313 10.133 1.00 88.31 215 ARG A C 1
ATOM 1676 O O . ARG A 1 215 ? -20.601 -0.261 10.508 1.00 88.31 215 ARG A O 1
ATOM 1683 N N . ARG A 1 216 ? -21.858 -1.358 9.030 1.00 84.12 216 ARG A N 1
ATOM 1684 C CA . ARG A 1 216 ? -22.067 -0.207 8.130 1.00 84.12 216 ARG A CA 1
ATOM 1685 C C . ARG A 1 216 ? -22.637 1.043 8.802 1.00 84.12 216 ARG A C 1
ATOM 1687 O O . ARG A 1 216 ? -22.398 2.136 8.304 1.00 84.12 216 ARG A O 1
ATOM 1694 N N . ALA A 1 217 ? -23.378 0.881 9.900 1.00 83.62 217 ALA A N 1
ATOM 1695 C CA . ALA A 1 217 ? -23.918 2.001 10.668 1.00 83.62 217 ALA A CA 1
ATOM 1696 C C . ALA A 1 217 ? -22.805 2.884 11.268 1.00 83.62 217 ALA A C 1
ATOM 1698 O O . ALA A 1 217 ? -22.965 4.099 11.325 1.00 83.62 217 ALA A O 1
ATOM 1699 N N . ASP A 1 218 ? -21.657 2.289 11.607 1.00 82.56 218 ASP A N 1
ATOM 1700 C CA . ASP A 1 218 ? -20.529 2.960 12.268 1.00 82.56 218 ASP A CA 1
ATOM 1701 C C . ASP A 1 218 ? -19.647 3.734 11.265 1.00 82.56 218 ASP A C 1
ATOM 1703 O O . ASP A 1 218 ? -18.856 4.599 11.628 1.00 82.56 218 ASP A O 1
ATOM 1707 N N . LEU A 1 219 ? -19.757 3.414 9.971 1.00 75.50 219 LEU A N 1
ATOM 1708 C CA . LEU A 1 219 ? -18.789 3.805 8.939 1.00 75.50 219 LEU A CA 1
ATOM 1709 C C . LEU A 1 219 ? -19.153 5.108 8.198 1.00 75.50 219 LEU A C 1
ATOM 1711 O O . LEU A 1 219 ? -18.346 5.630 7.423 1.00 75.50 219 LEU A O 1
ATOM 1715 N N . GLY A 1 220 ? -20.342 5.665 8.455 1.00 73.00 220 GLY A N 1
ATOM 1716 C CA . GLY A 1 220 ? -20.780 6.957 7.919 1.00 73.00 220 GLY A CA 1
ATOM 1717 C C . GLY A 1 220 ? -20.726 7.064 6.378 1.00 73.00 220 GLY A C 1
ATOM 1718 O O . GLY A 1 220 ? -20.743 6.055 5.668 1.00 73.00 220 GLY A O 1
ATOM 1719 N N . PRO A 1 221 ? -20.649 8.285 5.813 1.00 69.44 221 PRO A N 1
ATOM 1720 C CA . PRO A 1 221 ? -20.704 8.510 4.362 1.00 69.44 221 PRO A CA 1
ATOM 1721 C C . PRO A 1 221 ? -19.451 8.045 3.595 1.00 69.44 221 PRO A C 1
ATOM 1723 O O . PRO A 1 221 ? -19.491 7.937 2.371 1.00 69.44 221 PRO A O 1
ATOM 1726 N N . MET A 1 222 ? -18.339 7.733 4.278 1.00 64.31 222 MET A N 1
ATOM 1727 C CA . MET A 1 222 ? -17.115 7.228 3.630 1.00 64.31 222 MET A CA 1
ATOM 1728 C C . MET A 1 222 ? -17.179 5.734 3.280 1.00 64.31 222 MET A C 1
ATOM 1730 O O . MET A 1 222 ? -16.315 5.234 2.557 1.00 64.31 222 MET A O 1
ATOM 1734 N N . LEU A 1 223 ? -18.213 5.026 3.741 1.00 66.19 223 LEU A N 1
ATOM 1735 C CA . LEU A 1 223 ? -18.407 3.606 3.471 1.00 66.19 223 LEU A CA 1
ATOM 1736 C C . LEU A 1 223 ? -18.560 3.303 1.974 1.00 66.19 223 LEU A C 1
ATOM 1738 O O . LEU A 1 223 ? -17.919 2.389 1.464 1.00 66.19 223 LEU A O 1
ATOM 1742 N N . ALA A 1 224 ? -19.406 4.062 1.274 1.00 67.94 224 ALA A N 1
ATOM 1743 C CA . ALA A 1 224 ? -19.743 3.806 -0.125 1.00 67.94 224 ALA A CA 1
ATOM 1744 C C . ALA A 1 224 ? -18.519 3.839 -1.066 1.00 67.94 224 ALA A C 1
ATOM 1746 O O . ALA A 1 224 ? -18.300 2.849 -1.767 1.00 67.94 224 ALA A O 1
ATOM 1747 N N . PRO A 1 225 ? -17.670 4.890 -1.068 1.00 68.12 225 PRO A N 1
ATOM 1748 C CA . PRO A 1 225 ? -16.486 4.903 -1.928 1.00 68.12 225 PRO A CA 1
ATOM 1749 C C . PRO A 1 225 ? -15.448 3.843 -1.529 1.00 68.12 225 PRO A C 1
ATOM 1751 O O . PRO A 1 225 ? -14.796 3.265 -2.397 1.00 68.12 225 PRO A O 1
ATOM 1754 N N . ALA A 1 226 ? -15.305 3.538 -0.236 1.00 62.59 226 ALA A N 1
ATOM 1755 C CA . ALA A 1 226 ? -14.336 2.549 0.228 1.00 62.59 226 ALA A CA 1
ATOM 1756 C C . ALA A 1 226 ? -14.747 1.103 -0.100 1.00 62.59 226 ALA A C 1
ATOM 1758 O O . ALA A 1 226 ? -13.907 0.306 -0.521 1.00 62.59 226 ALA A O 1
ATOM 1759 N N . LEU A 1 227 ? -16.036 0.772 0.036 1.00 67.19 227 LEU A N 1
ATOM 1760 C CA . LEU A 1 227 ? -16.580 -0.517 -0.395 1.00 67.19 227 LEU A CA 1
ATOM 1761 C C . LEU A 1 227 ? -16.540 -0.671 -1.914 1.00 67.19 227 LEU A C 1
ATOM 1763 O O . LEU A 1 227 ? -16.248 -1.764 -2.384 1.00 67.19 227 LEU A O 1
ATOM 1767 N N . ALA A 1 228 ? -16.775 0.401 -2.677 1.00 71.75 228 ALA A N 1
ATOM 1768 C CA . ALA A 1 228 ? -16.628 0.370 -4.131 1.00 71.75 228 ALA A CA 1
ATOM 1769 C C . ALA A 1 228 ? -15.179 0.053 -4.545 1.00 71.75 228 ALA A C 1
ATOM 1771 O O . ALA A 1 228 ? -14.960 -0.799 -5.404 1.00 71.75 228 ALA A O 1
ATOM 1772 N N . GLY A 1 229 ? -14.189 0.665 -3.883 1.00 67.69 229 GLY A N 1
ATOM 1773 C CA . GLY A 1 229 ? -12.773 0.346 -4.092 1.00 67.69 229 GLY A CA 1
ATOM 1774 C C . GLY A 1 229 ? -12.436 -1.112 -3.756 1.00 67.69 229 GLY A C 1
ATOM 1775 O O . GLY A 1 229 ? -11.833 -1.806 -4.571 1.00 67.69 229 GLY A O 1
ATOM 1776 N N . LEU A 1 230 ? -12.878 -1.604 -2.593 1.00 67.25 230 LEU A N 1
ATOM 1777 C CA . LEU A 1 230 ? -12.695 -3.004 -2.180 1.00 67.25 230 LEU A CA 1
ATOM 1778 C C . LEU A 1 230 ? -13.369 -3.994 -3.139 1.00 67.25 230 LEU A C 1
ATOM 1780 O O . LEU A 1 230 ? -12.766 -5.003 -3.497 1.00 67.25 230 LEU A O 1
ATOM 1784 N N . ALA A 1 231 ? -14.594 -3.705 -3.579 1.00 73.44 231 ALA A N 1
ATOM 1785 C CA . ALA A 1 231 ? -15.310 -4.526 -4.548 1.00 73.44 231 ALA A CA 1
ATOM 1786 C C . ALA A 1 231 ? -14.574 -4.567 -5.893 1.00 73.44 231 ALA A C 1
ATOM 1788 O O . ALA A 1 231 ? -14.430 -5.643 -6.462 1.00 73.44 231 ALA A O 1
ATOM 1789 N N . GLY A 1 232 ? -14.041 -3.433 -6.360 1.00 71.25 232 GLY A N 1
ATOM 1790 C CA . GLY A 1 232 ? -13.196 -3.380 -7.553 1.00 71.25 232 GLY A CA 1
ATOM 1791 C C . GLY A 1 232 ? -11.973 -4.292 -7.443 1.00 71.25 232 GLY A C 1
ATOM 1792 O O . GLY A 1 232 ? -11.714 -5.070 -8.355 1.00 71.25 232 GLY A O 1
ATOM 1793 N N . VAL A 1 233 ? -11.273 -4.274 -6.303 1.00 67.81 233 VAL A N 1
ATOM 1794 C CA . VAL A 1 233 ? -10.122 -5.163 -6.054 1.00 67.81 233 VAL A CA 1
ATOM 1795 C C . VAL A 1 233 ? -10.533 -6.637 -6.088 1.00 67.81 233 VAL A C 1
ATOM 1797 O O . VAL A 1 233 ? -9.863 -7.437 -6.734 1.00 67.81 233 VAL A O 1
ATOM 1800 N N . VAL A 1 234 ? -11.645 -7.005 -5.444 1.00 70.81 234 VAL A N 1
ATOM 1801 C CA . VAL A 1 234 ? -12.149 -8.392 -5.444 1.00 70.81 234 VAL A CA 1
ATOM 1802 C C . VAL A 1 234 ? -12.563 -8.841 -6.847 1.00 70.81 234 VAL A C 1
ATOM 1804 O O . VAL A 1 234 ? -12.253 -9.961 -7.244 1.00 70.81 234 VAL A O 1
ATOM 1807 N N . LEU A 1 235 ? -13.233 -7.976 -7.611 1.00 74.75 235 LEU A N 1
ATOM 1808 C CA . LEU A 1 235 ? -13.649 -8.274 -8.982 1.00 74.75 235 LEU A CA 1
ATOM 1809 C C . LEU A 1 235 ? -12.449 -8.461 -9.906 1.00 74.75 235 LEU A C 1
ATOM 1811 O O . LEU A 1 235 ? -12.429 -9.421 -10.668 1.00 74.75 235 LEU A O 1
ATOM 1815 N N . VAL A 1 236 ? -11.434 -7.598 -9.806 1.00 72.31 236 VAL A N 1
ATOM 1816 C CA . VAL A 1 236 ? -10.185 -7.756 -10.562 1.00 72.31 236 VAL A CA 1
ATOM 1817 C C . VAL A 1 236 ? -9.477 -9.045 -10.150 1.00 72.31 236 VAL A C 1
ATOM 1819 O O . VAL A 1 236 ? -9.105 -9.822 -11.018 1.00 72.31 236 VAL A O 1
ATOM 1822 N N . ALA A 1 237 ? -9.366 -9.335 -8.851 1.00 66.50 237 ALA A N 1
ATOM 1823 C CA . ALA A 1 237 ? -8.750 -10.570 -8.365 1.00 66.50 237 ALA A CA 1
ATOM 1824 C C . ALA A 1 237 ? -9.478 -11.841 -8.845 1.00 66.50 237 ALA A C 1
ATOM 1826 O O . ALA A 1 237 ? -8.827 -12.853 -9.093 1.00 66.50 237 ALA A O 1
ATOM 1827 N N . GLY A 1 238 ? -10.808 -11.797 -8.982 1.00 67.56 238 GLY A N 1
ATOM 1828 C CA . GLY A 1 238 ? -11.610 -12.892 -9.534 1.00 67.56 238 GLY A CA 1
ATOM 1829 C C . GLY A 1 238 ? -11.518 -12.997 -11.057 1.00 67.56 238 GLY A C 1
ATOM 1830 O O . GLY A 1 238 ? -11.402 -14.099 -11.590 1.00 67.56 238 GLY A O 1
ATOM 1831 N N . ALA A 1 239 ? -11.509 -11.863 -11.764 1.00 70.69 239 ALA A N 1
ATOM 1832 C CA . ALA A 1 239 ? -11.256 -11.824 -13.203 1.00 70.69 239 ALA A CA 1
ATOM 1833 C C . ALA A 1 239 ? -9.869 -12.396 -13.526 1.00 70.69 239 ALA A C 1
ATOM 1835 O O . ALA A 1 239 ? -9.745 -13.151 -14.484 1.00 70.69 239 ALA A O 1
ATOM 1836 N N . LEU A 1 240 ? -8.888 -12.139 -12.648 1.00 63.44 240 LEU A N 1
ATOM 1837 C CA . LEU A 1 240 ? -7.541 -12.716 -12.639 1.00 63.44 240 LEU A CA 1
ATOM 1838 C C . LEU A 1 240 ? -7.484 -14.246 -12.386 1.00 63.44 240 LEU A C 1
ATOM 1840 O O . LEU A 1 240 ? -6.395 -14.810 -12.313 1.00 63.44 240 LEU A O 1
ATOM 1844 N N . LEU A 1 241 ? -8.630 -14.944 -12.293 1.00 60.75 241 LEU A N 1
ATOM 1845 C CA . LEU A 1 241 ? -8.715 -16.419 -12.240 1.00 60.75 241 LEU A CA 1
ATOM 1846 C C . LEU A 1 241 ? -9.482 -17.086 -13.413 1.00 60.75 241 LEU A C 1
ATOM 1848 O O . LEU A 1 241 ? -9.354 -18.292 -13.614 1.00 60.75 241 LEU A O 1
ATOM 1852 N N . TRP A 1 242 ? -10.245 -16.328 -14.211 1.00 60.72 242 TRP A N 1
ATOM 1853 C CA . TRP A 1 242 ? -10.814 -16.753 -15.495 1.00 60.72 242 TRP A CA 1
ATOM 1854 C C . TRP A 1 242 ? -9.808 -17.033 -16.653 1.00 60.72 242 TRP A C 1
ATOM 1856 O O . TRP A 1 242 ? -9.143 -16.114 -17.138 1.00 60.72 242 TRP A O 1
ATOM 1866 N N . PRO A 1 243 ? -9.761 -18.260 -17.214 1.00 47.03 243 PRO A N 1
ATOM 1867 C CA . PRO A 1 243 ? -8.908 -18.589 -18.364 1.00 47.03 243 PRO A CA 1
ATOM 1868 C C . PRO A 1 243 ? -9.177 -17.701 -19.594 1.00 47.03 243 PRO A C 1
ATOM 1870 O O . PRO A 1 243 ? -10.320 -17.591 -20.037 1.00 47.03 243 PRO A O 1
ATOM 1873 N N . GLY A 1 244 ? -8.129 -17.101 -20.171 1.00 47.94 244 GLY A N 1
ATOM 1874 C CA . GLY A 1 244 ? -8.218 -16.218 -21.347 1.00 47.94 244 GLY A CA 1
ATOM 1875 C C . GLY A 1 244 ? -8.273 -14.718 -21.034 1.00 47.94 244 GLY A C 1
ATOM 1876 O O . GLY A 1 244 ? -8.373 -13.913 -21.957 1.00 47.94 244 GLY A O 1
ATOM 1877 N N . VAL A 1 245 ? -8.208 -14.339 -19.752 1.00 54.97 245 VAL A N 1
ATOM 1878 C CA . VAL A 1 245 ? -7.970 -12.951 -19.311 1.00 54.97 245 VAL A CA 1
ATOM 1879 C C . VAL A 1 245 ? -6.460 -12.646 -19.184 1.00 54.97 245 VAL A C 1
ATOM 1881 O O . VAL A 1 245 ? -6.081 -11.478 -19.250 1.00 54.97 245 VAL A O 1
ATOM 1884 N N . TRP A 1 246 ? -5.607 -13.678 -19.085 1.00 49.25 246 TRP A N 1
ATOM 1885 C CA . TRP A 1 246 ? -4.143 -13.642 -19.292 1.00 49.25 246 TRP A CA 1
ATOM 1886 C C . TRP A 1 246 ? -3.734 -14.435 -20.523 1.00 49.25 246 TRP A C 1
ATOM 1888 O O . TRP A 1 246 ? -4.324 -15.521 -20.748 1.00 49.25 246 TRP A O 1
#